Protein AF-A0A6A1W0K7-F1 (afdb_monomer_lite)

pLDDT: mean 72.07, std 17.68, range [32.41, 96.56]

Organism: NCBI:txid262757

Sequence (355 aa):
MSSICQKTERSRIVHNHVRWKCGRIKLHAITLLVPIRQIAVEGRRRSVLVGKQLKSQISKEDEEEDEDERVENLPKRRGSGTTMDAPTSWDALRKQARKLEAQLDEQMVSYRKVVSTKVSAKNDTSENDLESGIDRLLKQLQQVNLQMQNWVSSGGSEMVSHTLTRHQEILQDLTQEFYRLRSSLRAKQEHASLLEDFREFDRTRFLEEALLKEHASVSRSTGQEFYRLRSSLRAKQEHASLLEDFREFDRTRLDLEEGVGSAEQALLKEHASVSRSTGQVDNVISQAQATLGALVFQRSSFGGINSKLSNVSSRLPMVNNVLSAIKRKKFKDTIVLSLVASVCIFLIFIYWLTK

Secondary structure (DSSP, 8-state):
-HHHHHHHHHHHHHHHHHHHHHHHHHHHHHHHHHHHHHHHHHHHHHHHHHHHHHHHHHTTTSS--S-----------------------HHHHHHHHHHHHHHHHHHHHHHHHHHHH--SSS-HHHHHHHHHHHHHHHHHHHHHHHHHHHHHHTT--HHHHHHHHHHHHHHHHHHHHHHHHHHHHHHHHHHHHHHHHHHHHHHHHHHHHHHHHHHHHHHHHHHHHHHHHHHHHHHHHHHHHHHHHHHHHHHHHHTT---TTHHHHHHHHHHHHHHHHHHHHHHHHHHHHHHHHHHHHHHHHHHHHHHHHHHHHTTHHHHHHHHHHHHHHHHHHHHHHHHHHHHHHHHHHHHHHH-

Radius of gyration: 49.04 Å; chains: 1; bounding box: 89×106×140 Å

InterPro domains:
  IPR023601 Golgi SNAP receptor complex, subunit 1 [PTHR21094] (85-224)
  IPR060289 Golgi SNAP receptor complex member, N-terminal domain [PF27017] (89-198)

Structure (mmCIF, N/CA/C/O backbone):
data_AF-A0A6A1W0K7-F1
#
_entry.id   AF-A0A6A1W0K7-F1
#
loop_
_atom_site.group_PDB
_atom_site.id
_atom_site.type_symbol
_atom_site.label_atom_id
_atom_site.label_alt_id
_atom_site.label_comp_id
_atom_site.label_asym_id
_atom_site.label_entity_id
_atom_site.label_seq_id
_atom_site.pdbx_PDB_ins_code
_atom_site.Cartn_x
_atom_site.Cartn_y
_atom_site.Cartn_z
_atom_site.occupancy
_atom_site.B_iso_or_equiv
_atom_site.auth_seq_id
_atom_site.auth_comp_id
_atom_site.auth_asym_id
_atom_site.auth_atom_id
_atom_site.pdbx_PDB_model_num
ATOM 1 N N . MET A 1 1 ? 5.916 77.047 23.572 1.00 49.25 1 MET A N 1
ATOM 2 C CA . MET A 1 1 ? 6.985 76.567 22.659 1.00 49.25 1 MET A CA 1
ATOM 3 C C . MET A 1 1 ? 7.610 75.221 23.061 1.00 49.25 1 MET A C 1
ATOM 5 O O . MET A 1 1 ? 8.069 74.522 22.169 1.00 49.25 1 MET A O 1
ATOM 9 N N . SER A 1 2 ? 7.559 74.771 24.325 1.00 49.28 2 SER A N 1
ATOM 10 C CA . SER A 1 2 ? 8.191 73.490 24.725 1.00 49.28 2 SER A CA 1
ATOM 11 C C . SER A 1 2 ? 7.479 72.201 24.276 1.00 49.28 2 SER A C 1
ATOM 13 O O . SER A 1 2 ? 8.141 71.188 24.074 1.00 49.28 2 SER A O 1
ATOM 15 N N . SER A 1 3 ? 6.158 72.209 24.056 1.00 45.09 3 SER A N 1
ATOM 16 C CA . SER A 1 3 ? 5.414 70.974 23.718 1.00 45.09 3 SER A CA 1
ATOM 17 C C . SER A 1 3 ? 5.597 70.514 22.255 1.00 45.09 3 SER A C 1
ATOM 19 O O . SER A 1 3 ? 5.590 69.319 21.964 1.00 45.09 3 SER A O 1
ATOM 21 N N . ILE A 1 4 ? 5.859 71.445 21.328 1.00 45.12 4 ILE A N 1
ATOM 22 C CA . ILE A 1 4 ? 6.114 71.134 19.907 1.00 45.12 4 ILE A CA 1
ATOM 23 C C . ILE A 1 4 ? 7.541 70.585 19.713 1.00 45.12 4 ILE A C 1
ATOM 25 O O . ILE A 1 4 ? 7.764 69.697 18.888 1.00 45.12 4 ILE A O 1
ATOM 29 N N . CYS A 1 5 ? 8.499 71.019 20.540 1.00 44.97 5 CYS A N 1
ATOM 30 C CA . CYS A 1 5 ? 9.876 70.525 20.487 1.00 44.97 5 CYS A CA 1
ATOM 31 C C . CYS A 1 5 ? 9.969 69.044 20.917 1.00 44.97 5 CYS A C 1
ATOM 33 O O . CYS A 1 5 ? 10.563 68.222 20.222 1.00 44.97 5 CYS A O 1
ATOM 35 N N . GLN A 1 6 ? 9.255 68.649 21.979 1.00 45.69 6 GLN A N 1
ATOM 36 C CA . GLN A 1 6 ? 9.269 67.270 22.496 1.00 45.69 6 GLN A CA 1
ATOM 37 C C . GLN A 1 6 ? 8.636 66.235 21.546 1.00 45.69 6 GLN A C 1
ATOM 39 O O . GLN A 1 6 ? 9.072 65.082 21.487 1.00 45.69 6 GLN A O 1
ATOM 44 N N . LYS A 1 7 ? 7.620 66.635 20.767 1.00 46.72 7 LYS A N 1
ATOM 45 C CA . LYS A 1 7 ? 6.935 65.741 19.815 1.00 46.72 7 LYS A CA 1
ATOM 46 C C . LYS A 1 7 ? 7.794 65.442 18.576 1.00 46.72 7 LYS A C 1
ATOM 48 O O . LYS A 1 7 ? 7.692 64.361 17.998 1.00 46.72 7 LYS A O 1
ATOM 53 N N . THR A 1 8 ? 8.692 66.360 18.223 1.00 47.75 8 THR A N 1
ATOM 54 C CA . THR A 1 8 ? 9.591 66.242 17.063 1.00 47.75 8 THR A CA 1
ATOM 55 C C . THR A 1 8 ? 10.802 65.341 17.356 1.00 47.75 8 THR A C 1
ATOM 57 O O . THR A 1 8 ? 11.273 64.627 16.467 1.00 47.75 8 THR A O 1
ATOM 60 N N . GLU A 1 9 ? 11.265 65.301 18.610 1.00 48.69 9 GLU A N 1
ATOM 61 C CA . GLU A 1 9 ? 12.365 64.435 19.068 1.00 48.69 9 GLU A CA 1
ATOM 62 C C . GLU A 1 9 ? 11.952 62.948 19.090 1.00 48.69 9 GLU A C 1
ATOM 64 O O . GLU A 1 9 ? 12.655 62.079 18.570 1.00 48.69 9 GLU A O 1
ATOM 69 N N . ARG A 1 10 ? 10.750 62.645 19.608 1.00 49.03 10 ARG A N 1
ATOM 70 C CA . ARG A 1 10 ? 10.221 61.267 19.675 1.00 49.03 10 ARG A CA 1
ATOM 71 C C . ARG A 1 10 ? 9.995 60.648 18.294 1.00 49.03 10 ARG A C 1
ATOM 73 O O . ARG A 1 10 ? 10.251 59.459 18.117 1.00 49.03 10 ARG A O 1
ATOM 80 N N . SER A 1 11 ? 9.572 61.443 17.310 1.00 48.50 11 SER A N 1
ATOM 81 C CA . SER A 1 11 ? 9.362 60.966 15.936 1.00 48.50 11 SER A CA 1
ATOM 82 C C . SER A 1 11 ? 10.686 60.616 15.232 1.00 48.50 11 SER A C 1
ATOM 84 O O . SER A 1 11 ? 10.781 59.603 14.536 1.00 48.50 11 SER A O 1
ATOM 86 N N . ARG A 1 12 ? 11.762 61.376 15.497 1.00 50.78 12 ARG A N 1
ATOM 87 C CA . ARG A 1 12 ? 13.110 61.086 14.971 1.00 50.78 12 ARG A CA 1
ATOM 88 C C . ARG A 1 12 ? 13.708 59.787 15.526 1.00 50.78 12 ARG A C 1
ATOM 90 O O . ARG A 1 12 ? 14.341 59.045 14.776 1.00 50.78 12 ARG A O 1
ATOM 97 N N . ILE A 1 13 ? 13.471 59.465 16.799 1.00 55.19 13 ILE A N 1
ATOM 98 C CA . ILE A 1 13 ? 13.995 58.239 17.433 1.00 55.19 13 ILE A CA 1
ATOM 99 C C . ILE A 1 13 ? 13.318 56.979 16.869 1.00 55.19 13 ILE A C 1
ATOM 101 O O . ILE A 1 13 ? 13.996 55.995 16.564 1.00 55.19 13 ILE A O 1
ATOM 105 N N . VAL A 1 14 ? 11.999 57.014 16.649 1.00 54.75 14 VAL A N 1
ATOM 106 C CA . VAL A 1 14 ? 11.258 55.877 16.071 1.00 54.75 14 VAL A CA 1
ATOM 107 C C . VAL A 1 14 ? 11.668 55.637 14.615 1.00 54.75 14 VAL A C 1
ATOM 109 O O . VAL A 1 14 ? 11.912 54.494 14.223 1.00 54.75 14 VAL A O 1
ATOM 112 N N . HIS A 1 15 ? 11.850 56.701 13.829 1.00 53.19 15 HIS A N 1
ATOM 113 C CA . HIS A 1 15 ? 12.280 56.587 12.433 1.00 53.19 15 HIS A CA 1
ATOM 114 C C . HIS A 1 15 ? 13.706 56.018 12.304 1.00 53.19 15 HIS A C 1
ATOM 116 O O . HIS A 1 15 ? 13.972 55.164 11.453 1.00 53.19 15 HIS A O 1
ATOM 122 N N . ASN A 1 16 ? 14.618 56.406 13.202 1.00 47.62 16 ASN A N 1
ATOM 123 C CA . ASN A 1 16 ? 15.974 55.856 13.243 1.00 47.62 16 ASN A CA 1
ATOM 124 C C . ASN A 1 16 ? 15.999 54.383 13.685 1.00 47.62 16 ASN A C 1
ATOM 126 O O . ASN A 1 16 ? 16.751 53.596 13.111 1.00 47.62 16 ASN A O 1
ATOM 130 N N . HIS A 1 17 ? 15.137 53.964 14.616 1.00 52.66 17 HIS A N 1
ATOM 131 C CA . HIS A 1 17 ? 15.062 52.561 15.038 1.00 52.66 17 HIS A CA 1
ATOM 132 C C . HIS A 1 17 ? 14.512 51.638 13.932 1.00 52.66 17 HIS A C 1
ATOM 134 O O . HIS A 1 17 ? 14.994 50.510 13.763 1.00 52.66 17 HIS A O 1
ATOM 140 N N . VAL A 1 18 ? 13.541 52.110 13.142 1.00 49.72 18 VAL A N 1
ATOM 141 C CA . VAL A 1 18 ? 13.018 51.377 11.974 1.00 49.72 18 VAL A CA 1
ATOM 142 C C . VAL A 1 18 ? 14.073 51.301 10.866 1.00 49.72 18 VAL A C 1
ATOM 144 O O . VAL A 1 18 ? 14.280 50.232 10.289 1.00 49.72 18 VAL A O 1
ATOM 147 N N . ARG A 1 19 ? 14.824 52.385 10.630 1.00 49.50 19 ARG A N 1
ATOM 148 C CA . ARG A 1 19 ? 15.935 52.412 9.663 1.00 49.50 19 ARG A CA 1
ATOM 149 C C . ARG A 1 19 ? 17.066 51.449 10.050 1.00 49.50 19 ARG A C 1
ATOM 151 O O . ARG A 1 19 ? 17.583 50.747 9.183 1.00 49.50 19 ARG A O 1
ATOM 158 N N . TRP A 1 20 ? 17.379 51.333 11.343 1.00 47.44 20 TRP A N 1
ATOM 159 C CA . TRP A 1 20 ? 18.354 50.366 11.869 1.00 47.44 20 TRP A CA 1
ATOM 160 C C . TRP A 1 20 ? 17.886 48.907 11.753 1.00 47.44 20 TRP A C 1
ATOM 162 O O . TRP A 1 20 ? 18.665 48.043 11.346 1.00 47.44 20 TRP A O 1
ATOM 172 N N . LYS A 1 21 ? 16.607 48.612 12.033 1.00 46.62 21 LYS A N 1
ATOM 173 C CA . LYS A 1 21 ? 16.044 47.261 11.836 1.00 46.62 21 LYS A CA 1
ATOM 174 C C . LYS A 1 21 ? 15.994 46.870 10.353 1.00 46.62 21 LYS A C 1
ATOM 176 O O . LYS A 1 21 ? 16.349 45.745 10.013 1.00 46.62 21 LYS A O 1
ATOM 181 N N . CYS A 1 22 ? 15.647 47.804 9.468 1.00 45.44 22 CYS A N 1
ATOM 182 C CA . CYS A 1 22 ? 15.603 47.575 8.022 1.00 45.44 22 CYS A CA 1
ATOM 183 C C . CYS A 1 22 ? 17.008 47.355 7.419 1.00 45.44 22 CYS A C 1
ATOM 185 O O . CYS A 1 22 ? 17.189 46.494 6.558 1.00 45.44 22 CYS A O 1
ATOM 187 N N . GLY A 1 23 ? 18.031 48.054 7.928 1.00 51.12 23 GLY A N 1
ATOM 188 C CA . GLY A 1 23 ? 19.431 47.828 7.546 1.00 51.12 23 GLY A CA 1
ATOM 189 C C . GLY A 1 23 ? 19.966 46.453 7.964 1.00 51.12 23 GLY A C 1
ATOM 190 O O . GLY A 1 23 ? 20.623 45.782 7.171 1.00 51.12 23 GLY A O 1
ATOM 191 N N . ARG A 1 24 ? 19.630 45.984 9.174 1.00 48.00 24 ARG A N 1
ATOM 192 C CA . ARG A 1 24 ? 20.083 44.677 9.691 1.00 48.00 24 ARG A CA 1
ATOM 193 C C . ARG A 1 24 ? 19.446 43.490 8.957 1.00 48.00 24 ARG A C 1
ATOM 195 O O . ARG A 1 24 ? 20.116 42.487 8.729 1.00 48.00 24 ARG A O 1
ATOM 202 N N . ILE A 1 25 ? 18.186 43.630 8.537 1.00 52.19 25 ILE A N 1
ATOM 203 C CA . ILE A 1 25 ? 17.475 42.629 7.721 1.00 52.19 25 ILE A CA 1
ATOM 204 C C . ILE A 1 25 ? 18.057 42.573 6.300 1.00 52.19 25 ILE A C 1
ATOM 206 O O . ILE A 1 25 ? 18.274 41.482 5.776 1.00 52.19 25 ILE A O 1
ATOM 210 N N . LYS A 1 26 ? 18.400 43.725 5.701 1.00 55.31 26 LYS A N 1
ATOM 211 C CA . LYS A 1 26 ? 19.098 43.765 4.404 1.00 55.31 26 LYS A CA 1
ATOM 212 C C . LYS A 1 26 ? 20.480 43.108 4.468 1.00 55.31 26 LYS A C 1
ATOM 214 O O . LYS A 1 26 ? 20.836 42.384 3.545 1.00 55.31 26 LYS A O 1
ATOM 219 N N . LEU A 1 27 ? 21.228 43.296 5.558 1.00 56.53 27 LEU A N 1
ATOM 220 C CA . LEU A 1 27 ? 22.558 42.698 5.710 1.00 56.53 27 LEU A CA 1
ATOM 221 C C . LEU A 1 27 ? 22.495 41.169 5.882 1.00 56.53 27 LEU A C 1
ATOM 223 O O . LEU A 1 27 ? 23.251 40.455 5.234 1.00 56.53 27 LEU A O 1
ATOM 227 N N . HIS A 1 28 ? 21.539 40.652 6.665 1.00 54.28 28 HIS A N 1
ATOM 228 C CA . HIS A 1 28 ? 21.319 39.202 6.789 1.00 54.28 28 HIS A CA 1
ATOM 229 C C . HIS A 1 28 ? 20.820 38.554 5.489 1.00 54.28 28 HIS A C 1
ATOM 231 O O . HIS A 1 28 ? 21.225 37.436 5.173 1.00 54.28 28 HIS A O 1
ATOM 237 N N . ALA A 1 29 ? 19.985 39.253 4.712 1.00 55.69 29 ALA A N 1
ATOM 238 C CA . ALA A 1 29 ? 19.549 38.775 3.402 1.00 55.69 29 ALA A CA 1
ATOM 239 C C . ALA A 1 29 ? 20.723 38.678 2.413 1.00 55.69 29 ALA A C 1
ATOM 241 O O . ALA A 1 29 ? 20.823 37.700 1.678 1.00 55.69 29 ALA A O 1
ATOM 242 N N . ILE A 1 30 ? 21.654 39.639 2.435 1.00 60.66 30 ILE A N 1
ATOM 243 C CA . ILE A 1 30 ? 22.853 39.611 1.586 1.00 60.66 30 ILE A CA 1
ATOM 244 C C . ILE A 1 30 ? 23.783 38.455 1.994 1.00 60.66 30 ILE A C 1
ATOM 246 O O . ILE A 1 30 ? 24.224 37.713 1.120 1.00 60.66 30 ILE A O 1
ATOM 250 N N . THR A 1 31 ? 24.007 38.217 3.292 1.00 59.12 31 THR A N 1
ATOM 251 C CA . THR A 1 31 ? 24.858 37.108 3.769 1.00 59.12 31 THR A CA 1
ATOM 252 C C . THR A 1 31 ? 24.280 35.721 3.447 1.00 59.12 31 THR A C 1
ATOM 254 O O . THR A 1 31 ? 25.040 34.795 3.176 1.00 59.12 31 THR A O 1
ATOM 257 N N . LEU A 1 32 ? 22.949 35.567 3.404 1.00 57.00 32 LEU A N 1
ATOM 258 C CA . LEU A 1 32 ? 22.286 34.306 3.026 1.00 57.00 32 LEU A CA 1
ATOM 259 C C . LEU A 1 32 ? 22.136 34.114 1.504 1.00 57.00 32 LEU A C 1
ATOM 261 O O . LEU A 1 32 ? 22.025 32.981 1.039 1.00 57.00 32 LEU A O 1
ATOM 265 N N . LEU A 1 33 ? 22.182 35.189 0.709 1.00 57.00 33 LEU A N 1
ATOM 266 C CA . LEU A 1 33 ? 22.101 35.122 -0.758 1.00 57.00 33 LEU A CA 1
ATOM 267 C C . LEU A 1 33 ? 23.438 34.780 -1.434 1.00 57.00 33 LEU A C 1
ATOM 269 O O . LEU A 1 33 ? 23.436 34.253 -2.548 1.00 57.00 33 LEU A O 1
ATOM 273 N N . VAL A 1 34 ? 24.574 35.038 -0.781 1.00 56.94 34 VAL A N 1
ATOM 274 C CA . VAL A 1 34 ? 25.912 34.684 -1.293 1.00 56.94 34 VAL A CA 1
ATOM 275 C C . VAL A 1 34 ? 26.086 33.169 -1.527 1.00 56.94 34 VAL A C 1
ATOM 277 O O . VAL A 1 34 ? 26.480 32.805 -2.639 1.00 56.94 34 VAL A O 1
ATOM 280 N N . PRO A 1 35 ? 25.753 32.263 -0.582 1.00 53.66 35 PRO A N 1
ATOM 281 C CA . PRO A 1 35 ? 25.881 30.820 -0.815 1.00 53.66 35 PRO A CA 1
ATOM 282 C C . PRO A 1 35 ? 24.896 30.292 -1.872 1.00 53.66 35 PRO A C 1
ATOM 284 O O . PRO A 1 35 ? 25.257 29.426 -2.666 1.00 53.66 35 PRO A O 1
ATOM 287 N N . ILE A 1 36 ? 23.688 30.861 -1.968 1.00 53.72 36 ILE A N 1
ATOM 288 C CA . ILE A 1 36 ? 22.689 30.469 -2.980 1.00 53.72 36 ILE A CA 1
ATOM 289 C C . ILE A 1 36 ? 23.136 30.903 -4.386 1.00 53.72 36 ILE A C 1
ATOM 291 O O . ILE A 1 36 ? 22.983 30.150 -5.349 1.00 53.72 36 ILE A O 1
ATOM 295 N N . ARG A 1 37 ? 23.760 32.083 -4.519 1.00 53.56 37 ARG A N 1
ATOM 296 C CA . ARG A 1 37 ? 24.373 32.521 -5.783 1.00 53.56 37 ARG A CA 1
ATOM 297 C C . ARG A 1 37 ? 25.574 31.663 -6.184 1.00 53.56 37 ARG A C 1
ATOM 299 O O . ARG A 1 37 ? 25.705 31.379 -7.369 1.00 53.56 37 ARG A O 1
ATOM 306 N N . GLN A 1 38 ? 26.409 31.223 -5.241 1.00 52.47 38 GLN A N 1
ATOM 307 C CA . GLN A 1 38 ? 27.539 30.328 -5.534 1.00 52.47 38 GLN A CA 1
ATOM 308 C C . GLN A 1 38 ? 27.069 28.951 -6.035 1.00 52.47 38 GLN A C 1
ATOM 310 O O . GLN A 1 38 ? 27.559 28.473 -7.055 1.00 52.47 38 GLN A O 1
ATOM 315 N N . ILE A 1 39 ? 26.034 28.369 -5.418 1.00 56.34 39 ILE A N 1
ATOM 316 C CA . ILE A 1 39 ? 25.452 27.087 -5.860 1.00 56.34 39 ILE A CA 1
ATOM 317 C C . ILE A 1 39 ? 24.773 27.220 -7.237 1.00 56.34 39 ILE A C 1
ATOM 319 O O . ILE A 1 39 ? 24.921 26.348 -8.094 1.00 56.34 39 ILE A O 1
ATOM 323 N N . ALA A 1 40 ? 24.081 28.334 -7.501 1.00 54.16 40 ALA A N 1
ATOM 324 C CA . ALA A 1 40 ? 23.428 28.575 -8.790 1.00 54.16 40 ALA A CA 1
ATOM 325 C C . ALA A 1 40 ? 24.415 28.866 -9.938 1.00 54.16 40 ALA A C 1
ATOM 327 O O . ALA A 1 40 ? 24.144 28.509 -11.087 1.00 54.16 40 ALA A O 1
ATOM 328 N N . VAL A 1 41 ? 25.553 29.510 -9.658 1.00 58.56 41 VAL A N 1
ATOM 329 C CA . VAL A 1 41 ? 26.608 29.761 -10.657 1.00 58.56 41 VAL A CA 1
ATOM 330 C C . VAL A 1 41 ? 27.358 28.472 -10.991 1.00 58.56 41 VAL A C 1
ATOM 332 O O . VAL A 1 41 ? 27.614 28.217 -12.168 1.00 58.56 41 VAL A O 1
ATOM 335 N N . GLU A 1 42 ? 27.622 27.620 -9.999 1.00 53.19 42 GLU A N 1
ATOM 336 C CA . GLU A 1 42 ? 28.280 26.327 -10.209 1.00 53.19 42 GLU A CA 1
ATOM 337 C C . GLU A 1 42 ? 27.372 25.332 -10.956 1.00 53.19 42 GLU A C 1
ATOM 339 O O . GLU A 1 42 ? 27.813 24.654 -11.887 1.00 53.19 42 GLU A O 1
ATOM 344 N N . GLY A 1 43 ? 26.067 25.328 -10.653 1.00 54.78 43 GLY A N 1
ATOM 345 C CA . GLY A 1 43 ? 25.067 24.569 -11.413 1.00 54.78 43 GLY A CA 1
ATOM 346 C C . GLY A 1 43 ? 24.943 25.035 -12.868 1.00 54.78 43 GLY A C 1
ATOM 347 O O . GLY A 1 43 ? 24.860 24.216 -13.783 1.00 54.78 43 GLY A O 1
ATOM 348 N N . ARG A 1 44 ? 25.022 26.351 -13.115 1.00 50.84 44 ARG A N 1
ATOM 349 C CA . ARG A 1 44 ? 24.984 26.912 -14.475 1.00 50.84 44 ARG A CA 1
ATOM 350 C C . ARG A 1 44 ? 26.274 26.629 -15.251 1.00 50.84 44 ARG A C 1
ATOM 352 O O . ARG A 1 44 ? 26.195 26.347 -16.442 1.00 50.84 44 ARG A O 1
ATOM 359 N N . ARG A 1 45 ? 27.445 26.628 -14.598 1.00 53.97 45 ARG A N 1
ATOM 360 C CA . ARG A 1 45 ? 28.714 26.209 -15.222 1.00 53.97 45 ARG A CA 1
ATOM 361 C C . ARG A 1 45 ? 28.684 24.739 -15.627 1.00 53.97 45 ARG A C 1
ATOM 363 O O . ARG A 1 45 ? 29.023 24.449 -16.769 1.00 53.97 45 ARG A O 1
ATOM 370 N N . ARG A 1 46 ? 28.208 23.840 -14.757 1.00 56.47 46 ARG A N 1
ATOM 371 C CA . ARG A 1 46 ? 28.057 22.410 -15.086 1.00 56.47 46 ARG A CA 1
ATOM 372 C C . ARG A 1 46 ? 27.044 22.177 -16.204 1.00 56.47 46 ARG A C 1
ATOM 374 O O . ARG A 1 46 ? 27.345 21.438 -17.130 1.00 56.47 46 ARG A O 1
ATOM 381 N N . SER A 1 47 ? 25.904 22.869 -16.190 1.00 56.00 47 SER A N 1
ATOM 382 C CA . SER A 1 47 ? 24.892 22.736 -17.247 1.00 56.00 47 SER A CA 1
ATOM 383 C C . SER A 1 47 ? 25.364 23.275 -18.604 1.00 56.00 47 SER A C 1
ATOM 385 O O . SER A 1 47 ? 25.024 22.700 -19.633 1.00 56.00 47 SER A O 1
ATOM 387 N N . VAL A 1 48 ? 26.174 24.341 -18.631 1.00 63.44 48 VAL A N 1
ATOM 388 C CA . VAL A 1 48 ? 26.772 24.865 -19.873 1.00 63.44 48 VAL A CA 1
ATOM 389 C C . VAL A 1 48 ? 27.904 23.963 -20.373 1.00 63.44 48 VAL A C 1
ATOM 391 O O . VAL A 1 48 ? 28.061 23.821 -21.580 1.00 63.44 48 VAL A O 1
ATOM 394 N N . LEU A 1 49 ? 28.671 23.324 -19.483 1.00 60.38 49 LEU A N 1
ATOM 395 C CA . LEU A 1 49 ? 29.700 22.347 -19.863 1.00 60.38 49 LEU A CA 1
ATOM 396 C C . LEU A 1 49 ? 29.081 21.064 -20.433 1.00 60.38 49 LEU A C 1
ATOM 398 O O . LEU A 1 49 ? 29.526 20.601 -21.477 1.00 60.38 49 LEU A O 1
ATOM 402 N N . VAL A 1 50 ? 28.013 20.555 -19.809 1.00 62.72 50 VAL A N 1
ATOM 403 C CA . VAL A 1 50 ? 27.239 19.408 -20.315 1.00 62.72 50 VAL A CA 1
ATOM 404 C C . VAL A 1 50 ? 26.546 19.762 -21.631 1.00 62.72 50 VAL A C 1
ATOM 406 O O . VAL A 1 50 ? 26.614 18.987 -22.574 1.00 62.72 50 VAL A O 1
ATOM 409 N N . GLY A 1 51 ? 25.973 20.965 -21.754 1.00 63.25 51 GLY A N 1
ATOM 410 C CA . GLY A 1 51 ? 25.377 21.435 -23.008 1.00 63.25 51 GLY A CA 1
ATOM 411 C C . GLY A 1 51 ? 26.394 21.641 -24.137 1.00 63.25 51 GLY A C 1
ATOM 412 O O . GLY A 1 51 ? 26.087 21.366 -25.292 1.00 63.25 51 GLY A O 1
ATOM 413 N N . LYS A 1 52 ? 27.623 22.081 -23.828 1.00 63.72 52 LYS A N 1
ATOM 414 C CA . LYS A 1 52 ? 28.716 22.181 -24.811 1.00 63.72 52 LYS A CA 1
ATOM 415 C C . LYS A 1 52 ? 29.275 20.811 -25.205 1.00 63.72 52 LYS A C 1
ATOM 417 O O . LYS A 1 52 ? 29.646 20.652 -26.360 1.00 63.72 52 LYS A O 1
ATOM 422 N N . GLN A 1 53 ? 29.304 19.840 -24.289 1.00 56.94 53 GLN A N 1
ATOM 423 C CA . GLN A 1 53 ? 29.633 18.446 -24.609 1.00 56.94 53 GLN A CA 1
ATOM 424 C C . GLN A 1 53 ? 28.559 17.805 -25.494 1.00 56.94 53 GLN A C 1
ATOM 426 O O . GLN A 1 53 ? 28.906 17.293 -26.550 1.00 56.94 53 GLN A O 1
ATOM 431 N N . LEU A 1 54 ? 27.271 17.955 -25.156 1.00 57.06 54 LEU A N 1
ATOM 432 C CA . LEU A 1 54 ? 26.170 17.458 -25.991 1.00 57.06 54 LEU A CA 1
ATOM 433 C C . LEU A 1 54 ? 26.166 18.108 -27.378 1.00 57.06 54 LEU A C 1
ATOM 435 O O . LEU A 1 54 ? 26.028 17.418 -28.376 1.00 57.06 54 LEU A O 1
ATOM 439 N N . LYS A 1 55 ? 26.367 19.430 -27.471 1.00 57.81 55 LYS A N 1
ATOM 440 C CA . LYS A 1 55 ? 26.363 20.119 -28.770 1.00 57.81 55 LYS A CA 1
ATOM 441 C C . LYS A 1 55 ? 27.626 19.856 -29.600 1.00 57.81 55 LYS A C 1
ATOM 443 O O . LYS A 1 55 ? 27.575 19.951 -30.817 1.00 57.81 55 LYS A O 1
ATOM 448 N N . SER A 1 56 ? 28.739 19.498 -28.954 1.00 54.66 56 SER A N 1
ATOM 449 C CA . SER A 1 56 ? 29.947 18.993 -29.622 1.00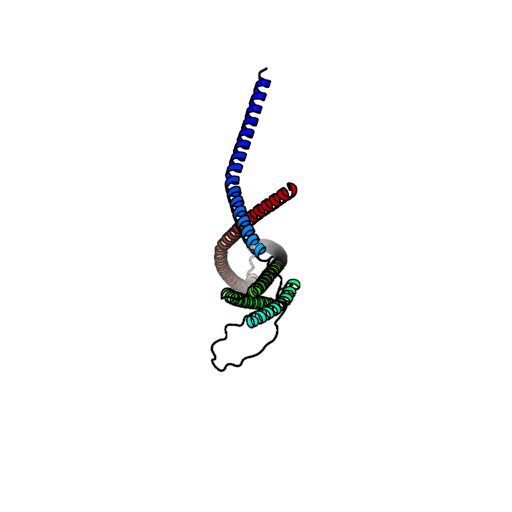 54.66 56 SER A CA 1
ATOM 450 C C . SER A 1 56 ? 29.805 17.544 -30.100 1.00 54.66 56 SER A C 1
ATOM 452 O O . SER A 1 56 ? 30.579 17.157 -30.973 1.00 54.66 56 SER A O 1
ATOM 454 N N . GLN A 1 57 ? 28.905 16.747 -29.514 1.00 48.59 57 GLN A N 1
ATOM 455 C CA . GLN A 1 57 ? 28.601 15.394 -29.991 1.00 48.59 57 GLN A CA 1
ATOM 456 C C . GLN A 1 57 ? 27.569 15.442 -31.122 1.00 48.59 57 GLN A C 1
ATOM 458 O O . GLN A 1 57 ? 27.847 14.925 -32.191 1.00 48.59 57 GLN A O 1
ATOM 463 N N . ILE A 1 58 ? 26.499 16.224 -30.958 1.00 49.03 58 ILE A N 1
ATOM 464 C CA . ILE A 1 58 ? 25.454 16.419 -31.978 1.00 49.03 58 ILE A CA 1
ATOM 465 C C . ILE A 1 58 ? 26.009 17.068 -33.254 1.00 49.03 58 ILE A C 1
ATOM 467 O O . ILE A 1 58 ? 25.706 16.637 -34.352 1.00 49.03 58 ILE A O 1
ATOM 471 N N . SER A 1 59 ? 26.909 18.054 -33.146 1.00 43.72 59 SER A N 1
ATOM 472 C CA . SER A 1 59 ? 27.498 18.682 -34.343 1.00 43.72 59 SER A CA 1
ATOM 473 C C . SER A 1 59 ? 28.526 17.798 -35.070 1.00 43.72 59 SER A C 1
ATOM 475 O O . SER A 1 59 ? 29.067 18.242 -36.078 1.00 43.72 59 SER A O 1
ATOM 477 N N . LYS A 1 60 ? 28.838 16.600 -34.553 1.00 45.66 60 LYS A N 1
ATOM 478 C CA . LYS A 1 60 ? 29.606 15.565 -35.265 1.00 45.66 60 LYS A CA 1
ATOM 479 C C . LYS A 1 60 ? 28.710 14.497 -35.902 1.00 45.66 60 LYS A C 1
ATOM 481 O O . LYS A 1 60 ? 29.230 13.684 -36.650 1.00 45.66 60 LYS A O 1
ATOM 486 N N . GLU A 1 61 ? 27.411 14.511 -35.611 1.00 47.97 61 GLU A N 1
ATOM 487 C CA . GLU A 1 61 ? 26.419 13.563 -36.134 1.00 47.97 61 GLU A CA 1
ATOM 488 C C . GLU A 1 61 ? 25.707 14.093 -37.396 1.00 47.97 61 GLU A C 1
ATOM 490 O O . GLU A 1 61 ? 25.045 13.324 -38.076 1.00 47.97 61 GLU A O 1
ATOM 495 N N . ASP A 1 62 ? 25.893 15.369 -37.763 1.00 36.22 62 ASP A N 1
ATOM 496 C CA . ASP A 1 62 ? 25.210 16.000 -38.910 1.00 36.22 62 ASP A CA 1
ATOM 497 C C . ASP A 1 62 ? 26.012 15.966 -40.243 1.00 36.22 62 ASP A C 1
ATOM 499 O O . ASP A 1 62 ? 25.602 16.604 -41.210 1.00 36.22 62 ASP A O 1
ATOM 503 N N . GLU A 1 63 ? 27.158 15.267 -40.328 1.00 45.88 63 GLU A N 1
ATOM 504 C CA . GLU A 1 63 ? 27.996 15.211 -41.556 1.00 45.88 63 GLU A CA 1
ATOM 505 C C . GLU A 1 63 ? 28.165 13.812 -42.190 1.00 45.88 63 GLU A C 1
ATOM 507 O O . GLU A 1 63 ? 28.895 13.685 -43.169 1.00 45.88 63 GLU A O 1
ATOM 512 N N . GLU A 1 64 ? 27.476 12.772 -41.713 1.00 45.09 64 GLU A N 1
ATOM 513 C CA . GLU A 1 64 ? 27.603 11.409 -42.272 1.00 45.09 64 GLU A CA 1
ATOM 514 C C . GLU A 1 64 ? 26.234 10.708 -42.415 1.00 45.09 64 GLU A C 1
ATOM 516 O O . GLU A 1 64 ? 26.029 9.576 -41.990 1.00 45.09 64 GLU A O 1
ATOM 521 N N . GLU A 1 65 ? 25.267 11.399 -43.024 1.00 39.91 65 GLU A N 1
ATOM 522 C CA . GLU A 1 65 ? 24.081 10.778 -43.630 1.00 39.91 65 GLU A CA 1
ATOM 523 C C . GLU A 1 65 ? 24.190 10.896 -45.154 1.00 39.91 65 GLU A C 1
ATOM 525 O O . GLU A 1 65 ? 23.699 11.850 -45.742 1.00 39.91 65 GLU A O 1
ATOM 530 N N . ASP A 1 66 ? 24.881 9.944 -45.778 1.00 37.28 66 ASP A N 1
ATOM 531 C CA . ASP A 1 66 ? 24.614 9.452 -47.135 1.00 37.28 66 ASP A CA 1
ATOM 532 C C . ASP A 1 66 ? 25.452 8.169 -47.331 1.00 37.28 66 ASP A C 1
ATOM 534 O O . ASP A 1 66 ? 26.666 8.191 -47.151 1.00 37.28 66 ASP A O 1
ATOM 538 N N . GLU A 1 67 ? 24.789 7.067 -47.707 1.00 46.22 67 GLU A N 1
ATOM 539 C CA . GLU A 1 67 ? 25.276 5.666 -47.799 1.00 46.22 67 GLU A CA 1
ATOM 540 C C . GLU A 1 67 ? 25.251 4.912 -46.447 1.00 46.22 67 GLU A C 1
ATOM 542 O O . GLU A 1 67 ? 26.017 5.177 -45.537 1.00 46.22 67 GLU A O 1
ATOM 547 N N . ASP A 1 68 ? 24.326 3.993 -46.163 1.00 33.25 68 ASP A N 1
ATOM 548 C CA . ASP A 1 68 ? 24.133 2.730 -46.874 1.00 33.25 68 ASP A CA 1
ATOM 549 C C . ASP A 1 68 ? 22.731 2.141 -46.596 1.00 33.25 68 ASP A C 1
ATOM 551 O O . ASP A 1 68 ? 22.481 1.482 -45.583 1.00 33.25 68 ASP A O 1
ATOM 555 N N . GLU A 1 69 ? 21.811 2.289 -47.552 1.00 43.38 69 GLU A N 1
ATOM 556 C CA . GLU A 1 69 ? 20.652 1.403 -47.699 1.00 43.38 69 GLU A CA 1
ATOM 557 C C . GLU A 1 69 ? 21.019 0.272 -48.672 1.00 43.38 69 GLU A C 1
ATOM 559 O O . GLU A 1 69 ? 20.542 0.200 -49.806 1.00 43.38 69 GLU A O 1
ATOM 564 N N . ARG A 1 70 ? 21.917 -0.629 -48.261 1.00 42.66 70 ARG A N 1
ATOM 565 C CA . ARG A 1 70 ? 22.058 -1.940 -48.908 1.00 42.66 70 ARG A CA 1
ATOM 566 C C . ARG A 1 70 ? 22.892 -2.896 -48.073 1.00 42.66 70 ARG A C 1
ATOM 568 O O . ARG A 1 70 ? 24.055 -2.646 -47.812 1.00 42.66 70 ARG A O 1
ATOM 575 N N . VAL A 1 71 ? 22.285 -4.044 -47.779 1.00 42.91 71 VAL A N 1
ATOM 576 C CA . VAL A 1 71 ? 22.848 -5.407 -47.657 1.00 42.91 71 VAL A CA 1
ATOM 577 C C . VAL A 1 71 ? 22.136 -6.113 -46.499 1.00 42.91 71 VAL A C 1
ATOM 579 O O . VAL A 1 71 ? 22.672 -6.358 -45.424 1.00 42.91 71 VAL A O 1
ATOM 582 N N . GLU A 1 72 ? 20.886 -6.491 -46.757 1.00 48.09 72 GLU A N 1
ATOM 583 C CA . GLU A 1 72 ? 20.324 -7.701 -46.167 1.00 48.09 72 GLU A CA 1
ATOM 584 C C . GLU A 1 72 ? 20.498 -8.825 -47.199 1.00 48.09 72 GLU A C 1
ATOM 586 O O . GLU A 1 72 ? 20.205 -8.633 -48.382 1.00 48.09 72 GLU A O 1
ATOM 591 N N . ASN A 1 73 ? 20.948 -9.989 -46.713 1.00 40.50 73 ASN A N 1
ATOM 592 C CA . ASN A 1 73 ? 21.135 -11.293 -47.375 1.00 40.50 73 ASN A CA 1
ATOM 593 C C . ASN A 1 73 ? 22.569 -11.660 -47.810 1.00 40.50 73 ASN A C 1
ATOM 595 O O . ASN A 1 73 ? 22.990 -11.290 -48.900 1.00 40.50 73 ASN A O 1
ATOM 599 N N . LEU A 1 74 ? 23.250 -12.514 -47.016 1.00 37.22 74 LEU A N 1
ATOM 600 C CA . LEU A 1 74 ? 23.824 -13.822 -47.431 1.00 37.22 74 LEU A CA 1
ATOM 601 C C . LEU A 1 74 ? 24.381 -14.635 -46.210 1.00 37.22 74 LEU A C 1
ATOM 603 O O . LEU A 1 74 ? 24.316 -14.135 -45.091 1.00 37.22 74 LEU A O 1
ATOM 607 N N . PRO A 1 75 ? 24.799 -15.925 -46.319 1.00 45.59 75 PRO A N 1
ATOM 608 C CA . PRO A 1 75 ? 24.130 -17.037 -45.650 1.00 45.59 75 PRO A CA 1
ATOM 609 C C . PRO A 1 75 ? 24.948 -17.780 -44.568 1.00 45.59 75 PRO A C 1
ATOM 611 O O . PRO A 1 75 ? 26.167 -17.691 -44.440 1.00 45.59 75 PRO A O 1
ATOM 614 N N . LYS A 1 76 ? 24.207 -18.619 -43.838 1.00 46.91 76 LYS A N 1
ATOM 615 C CA . LYS A 1 76 ? 24.599 -19.617 -42.828 1.00 46.91 76 LYS A CA 1
ATOM 616 C C . LYS A 1 76 ? 25.865 -20.418 -43.189 1.00 46.91 76 LYS A C 1
ATOM 618 O O . LYS A 1 76 ? 25.838 -21.233 -44.110 1.00 46.91 76 LYS A O 1
ATOM 623 N N . ARG A 1 77 ? 26.929 -20.307 -42.377 1.00 37.88 77 ARG A N 1
ATOM 624 C CA . ARG A 1 77 ? 28.013 -21.308 -42.308 1.00 37.88 77 ARG A CA 1
ATOM 625 C C . ARG A 1 77 ? 27.905 -22.163 -41.048 1.00 37.88 77 ARG A C 1
ATOM 627 O O . ARG A 1 77 ? 27.678 -21.683 -39.945 1.00 37.88 77 ARG A O 1
ATOM 634 N N . ARG A 1 78 ? 28.041 -23.466 -41.279 1.00 42.41 78 ARG A N 1
ATOM 635 C CA . ARG A 1 78 ? 28.011 -24.579 -40.330 1.00 42.41 78 ARG A CA 1
ATOM 636 C C . ARG A 1 78 ? 29.402 -24.727 -39.698 1.00 42.41 78 ARG A C 1
ATOM 638 O O . ARG A 1 78 ? 30.381 -24.790 -40.435 1.00 42.41 78 ARG A O 1
ATOM 645 N N . GLY A 1 79 ? 29.468 -24.828 -38.372 1.00 32.94 79 GLY A N 1
ATOM 646 C CA . GLY A 1 79 ? 30.659 -25.194 -37.603 1.00 32.94 79 GLY A CA 1
ATOM 647 C C . GLY A 1 79 ? 30.253 -26.095 -36.436 1.00 32.94 79 GLY A C 1
ATOM 648 O O . GLY A 1 79 ? 29.293 -25.802 -35.729 1.00 32.94 79 GLY A O 1
ATOM 649 N N . SER A 1 80 ? 30.923 -27.236 -36.317 1.00 33.44 80 SER A N 1
ATOM 650 C CA . SER A 1 80 ? 30.680 -28.321 -35.368 1.00 33.44 80 SER A CA 1
ATOM 651 C C . SER A 1 80 ? 31.244 -28.038 -33.973 1.00 33.44 80 SER A C 1
ATOM 653 O O . SER A 1 80 ? 32.396 -27.636 -33.865 1.00 33.44 80 SER A O 1
ATOM 655 N N . GLY A 1 81 ? 30.466 -28.381 -32.940 1.00 33.81 81 GLY A N 1
ATOM 656 C CA . GLY A 1 81 ? 30.932 -28.906 -31.650 1.00 33.81 81 GLY A CA 1
ATOM 657 C C . GLY A 1 81 ? 31.807 -28.012 -30.771 1.00 33.81 81 GLY A C 1
ATOM 658 O O . GLY A 1 81 ? 33.021 -28.062 -30.883 1.00 33.81 81 GLY A O 1
ATOM 659 N N . THR A 1 82 ? 31.194 -27.314 -29.809 1.00 32.41 82 THR A N 1
ATOM 660 C CA . THR A 1 82 ? 31.549 -27.317 -28.372 1.00 32.41 82 THR A CA 1
ATOM 661 C C . THR A 1 82 ? 30.374 -26.675 -27.626 1.00 32.41 82 THR A C 1
ATOM 663 O O . THR A 1 82 ? 30.002 -25.541 -27.913 1.00 32.41 82 THR A O 1
ATOM 666 N N . THR A 1 83 ? 29.743 -27.398 -26.703 1.00 40.34 83 THR A N 1
ATOM 667 C CA . THR A 1 83 ? 28.808 -26.824 -25.728 1.00 40.34 83 THR A CA 1
ATOM 668 C C . THR A 1 83 ? 29.618 -26.010 -24.722 1.00 40.34 83 THR A C 1
ATOM 670 O O . THR A 1 83 ? 30.100 -26.545 -23.728 1.00 40.34 83 THR A O 1
ATOM 673 N N . MET A 1 84 ? 29.819 -24.733 -25.017 1.00 38.22 84 MET A N 1
ATOM 674 C CA . MET A 1 84 ? 30.203 -23.715 -24.047 1.00 38.22 84 MET A CA 1
ATOM 675 C C . MET A 1 84 ? 29.259 -22.538 -24.249 1.00 38.22 84 MET A C 1
ATOM 677 O O . MET A 1 84 ? 28.959 -22.170 -25.384 1.00 38.22 84 MET A O 1
ATOM 681 N N . ASP A 1 85 ? 28.726 -22.052 -23.136 1.00 38.16 85 ASP A N 1
ATOM 682 C CA . ASP A 1 85 ? 27.601 -21.133 -23.031 1.00 38.16 85 ASP A CA 1
ATOM 683 C C . ASP A 1 85 ? 27.682 -19.997 -24.054 1.00 38.16 85 ASP A C 1
ATOM 685 O O . ASP A 1 85 ? 28.586 -19.160 -24.020 1.00 38.16 85 ASP A O 1
ATOM 689 N N . ALA A 1 86 ? 26.729 -19.980 -24.990 1.00 39.00 86 ALA A N 1
ATOM 690 C CA . ALA A 1 86 ? 26.585 -18.866 -25.909 1.00 39.00 86 ALA A CA 1
ATOM 691 C C . ALA A 1 86 ? 26.387 -17.593 -25.068 1.00 39.00 86 ALA A C 1
ATOM 693 O O . ALA A 1 86 ? 25.469 -17.575 -24.239 1.00 39.00 86 ALA A O 1
ATOM 694 N N . PRO A 1 87 ? 27.205 -16.539 -25.249 1.00 52.97 87 PRO A N 1
ATOM 695 C CA . PRO A 1 87 ? 26.972 -15.272 -24.573 1.00 52.97 87 PRO A CA 1
ATOM 696 C C . PRO A 1 87 ? 25.537 -14.852 -24.870 1.00 52.97 87 PRO A C 1
ATOM 698 O O . PRO A 1 87 ? 25.117 -14.900 -26.030 1.00 52.97 87 PRO A O 1
ATOM 701 N N . THR A 1 88 ? 24.770 -14.534 -23.823 1.00 63.53 88 THR A N 1
ATOM 702 C CA . THR A 1 88 ? 23.339 -14.237 -23.907 1.00 63.53 88 THR A CA 1
ATOM 703 C C . THR A 1 88 ? 23.091 -13.288 -25.073 1.00 63.53 88 THR A C 1
ATOM 705 O O . THR A 1 88 ? 23.474 -12.122 -25.026 1.00 63.53 88 THR A O 1
ATOM 708 N N . SER A 1 89 ? 22.531 -13.818 -26.164 1.00 83.19 89 SER A N 1
ATOM 709 C CA . SER A 1 89 ? 22.393 -13.057 -27.402 1.00 83.19 89 SER A CA 1
ATOM 710 C C . SER A 1 89 ? 21.504 -11.846 -27.139 1.00 83.19 89 SER A C 1
ATOM 712 O O . SER A 1 89 ? 20.447 -11.975 -26.516 1.00 83.19 89 SER A O 1
ATOM 714 N N . TRP A 1 90 ? 21.914 -10.676 -27.627 1.00 84.62 90 TRP A N 1
ATOM 715 C CA . TRP A 1 90 ? 21.152 -9.434 -27.502 1.00 84.62 90 TRP A CA 1
ATOM 716 C C . TRP A 1 90 ? 19.674 -9.602 -27.900 1.00 84.62 90 TRP A C 1
ATOM 718 O O . TRP A 1 90 ? 18.767 -9.128 -27.215 1.00 84.62 90 TRP A O 1
ATOM 728 N N . ASP A 1 91 ? 19.406 -10.360 -28.964 1.00 86.62 91 ASP A N 1
ATOM 729 C CA . ASP A 1 91 ? 18.046 -10.658 -29.416 1.00 86.62 91 ASP A CA 1
ATOM 730 C C . ASP A 1 91 ? 17.240 -11.498 -28.427 1.00 86.62 91 ASP A C 1
ATOM 732 O O . ASP A 1 91 ? 16.028 -11.307 -28.295 1.00 86.62 91 ASP A O 1
ATOM 736 N N . ALA A 1 92 ? 17.896 -12.416 -27.717 1.00 89.44 92 ALA A N 1
ATOM 737 C CA . ALA A 1 92 ? 17.260 -13.211 -26.676 1.00 89.44 92 ALA A CA 1
ATOM 738 C C . ALA A 1 92 ? 16.867 -12.328 -25.483 1.00 89.44 92 ALA A C 1
ATOM 740 O O . ALA A 1 92 ? 15.729 -12.414 -25.018 1.00 89.44 92 ALA A O 1
ATOM 741 N N . LEU A 1 93 ? 17.756 -11.419 -25.064 1.00 91.19 93 LEU A N 1
ATOM 742 C CA . LEU A 1 93 ? 17.472 -10.442 -24.009 1.00 91.19 93 LEU A CA 1
ATOM 743 C C . LEU A 1 93 ? 16.296 -9.537 -24.396 1.00 91.19 93 LEU A C 1
ATOM 745 O O . LEU A 1 93 ? 15.363 -9.379 -23.611 1.00 91.19 93 LEU A O 1
ATOM 749 N N . ARG A 1 94 ? 16.277 -8.994 -25.622 1.00 91.31 94 ARG A N 1
ATOM 750 C CA . ARG A 1 94 ? 15.180 -8.124 -26.096 1.00 91.31 94 ARG A CA 1
ATOM 751 C C . ARG A 1 94 ? 13.836 -8.835 -26.117 1.00 91.31 94 ARG A C 1
ATOM 753 O O . ARG A 1 94 ? 12.832 -8.280 -25.674 1.00 91.31 94 ARG A O 1
ATOM 760 N N . LYS A 1 95 ? 13.800 -10.073 -26.618 1.00 92.81 95 LYS A N 1
ATOM 761 C CA . LYS A 1 95 ? 12.576 -10.889 -26.612 1.00 92.81 95 LYS A CA 1
ATOM 762 C C . LYS A 1 95 ? 12.100 -11.166 -25.188 1.00 92.81 95 LYS A C 1
ATOM 764 O O . LYS A 1 95 ? 10.898 -11.123 -24.934 1.00 92.81 95 LYS A O 1
ATOM 769 N N . GLN A 1 96 ? 13.026 -11.419 -24.265 1.00 94.00 96 GLN A N 1
ATOM 770 C CA . GLN A 1 96 ? 12.705 -11.624 -22.858 1.00 94.00 96 GLN A CA 1
ATOM 771 C C . GLN A 1 96 ? 12.153 -10.352 -22.200 1.00 94.00 96 GLN A C 1
ATOM 773 O O . GLN A 1 96 ? 11.129 -10.440 -21.527 1.00 94.00 96 GLN A O 1
ATOM 778 N N . ALA A 1 97 ? 12.763 -9.186 -22.435 1.00 93.31 97 ALA A N 1
ATOM 779 C CA . ALA A 1 97 ? 12.282 -7.904 -21.918 1.00 93.31 97 ALA A CA 1
ATOM 780 C C . ALA A 1 97 ? 10.857 -7.603 -22.395 1.00 93.31 97 ALA A C 1
ATOM 782 O O . ALA A 1 97 ? 9.973 -7.430 -21.565 1.00 93.31 97 ALA A O 1
ATOM 783 N N . ARG A 1 98 ? 10.590 -7.688 -23.708 1.00 93.62 98 ARG A N 1
ATOM 784 C CA . ARG A 1 98 ? 9.238 -7.466 -24.261 1.00 93.62 98 ARG A CA 1
ATOM 785 C C . ARG A 1 98 ? 8.189 -8.409 -23.672 1.00 93.62 98 ARG A C 1
ATOM 787 O O . ARG A 1 98 ? 7.050 -8.015 -23.448 1.00 93.62 98 ARG A O 1
ATOM 794 N N . LYS A 1 99 ? 8.560 -9.672 -23.426 1.00 95.62 99 LYS A N 1
ATOM 795 C CA . LYS A 1 99 ? 7.663 -10.647 -22.793 1.00 95.62 99 LYS A CA 1
ATOM 796 C C . LYS A 1 99 ? 7.344 -10.255 -21.349 1.00 95.62 99 LYS A C 1
ATOM 798 O O . LYS A 1 99 ? 6.188 -10.349 -20.949 1.00 95.62 99 LYS A O 1
ATOM 803 N N . LEU A 1 100 ? 8.352 -9.844 -20.579 1.00 95.75 100 LEU A N 1
ATOM 804 C CA . LEU A 1 100 ? 8.173 -9.406 -19.194 1.00 95.75 100 LEU A CA 1
ATOM 805 C C . LEU A 1 100 ? 7.368 -8.104 -19.111 1.00 95.75 100 LEU A C 1
ATOM 807 O O . LEU A 1 100 ? 6.490 -8.012 -18.264 1.00 95.75 100 LEU A O 1
ATOM 811 N N . GLU A 1 101 ? 7.612 -7.148 -20.010 1.00 94.81 101 GLU A N 1
ATOM 812 C CA . GLU A 1 101 ? 6.832 -5.909 -20.141 1.00 94.81 101 GLU A CA 1
ATOM 813 C C . GLU A 1 101 ? 5.350 -6.211 -20.390 1.00 94.81 101 GLU A C 1
ATOM 815 O O . GLU A 1 101 ? 4.500 -5.762 -19.628 1.00 94.81 101 GLU A O 1
ATOM 820 N N . ALA A 1 102 ? 5.035 -7.064 -21.371 1.00 95.25 102 ALA A N 1
ATOM 821 C CA . ALA A 1 102 ? 3.651 -7.435 -21.672 1.00 95.25 102 ALA A CA 1
ATOM 822 C C . ALA A 1 102 ? 2.948 -8.135 -20.492 1.00 95.25 102 ALA A C 1
ATOM 824 O O . ALA A 1 102 ? 1.785 -7.858 -20.200 1.00 95.25 102 ALA A O 1
ATOM 825 N N . GLN A 1 103 ? 3.656 -9.027 -19.790 1.00 96.12 103 GLN A N 1
ATOM 826 C CA . GLN A 1 103 ? 3.124 -9.690 -18.593 1.00 96.12 103 GLN A CA 1
ATOM 827 C C . GLN A 1 103 ? 2.894 -8.701 -17.447 1.00 96.12 103 GLN A C 1
ATOM 829 O O . GLN A 1 103 ? 1.898 -8.797 -16.729 1.00 96.12 103 GLN A O 1
ATOM 834 N N . LEU A 1 104 ? 3.810 -7.751 -17.271 1.00 95.62 104 LEU A N 1
ATOM 835 C CA . LEU A 1 104 ? 3.713 -6.720 -16.250 1.00 95.62 104 LEU A CA 1
ATOM 836 C C . LEU A 1 104 ? 2.532 -5.781 -16.525 1.00 95.62 104 LEU A C 1
ATOM 838 O O . LEU A 1 104 ? 1.768 -5.497 -15.604 1.00 95.62 104 LEU A O 1
ATOM 842 N N . ASP A 1 105 ? 2.319 -5.383 -17.778 1.00 93.94 105 ASP A N 1
ATOM 843 C CA . ASP A 1 105 ? 1.175 -4.565 -18.187 1.00 93.94 105 ASP A CA 1
ATOM 844 C C . ASP A 1 105 ? -0.168 -5.246 -17.901 1.00 93.94 105 ASP A C 1
ATOM 846 O O . ASP A 1 105 ? -1.081 -4.626 -17.344 1.00 93.94 105 ASP A O 1
ATOM 850 N N . GLU A 1 106 ? -0.293 -6.536 -18.221 1.00 95.31 106 GLU A N 1
ATOM 851 C CA . GLU A 1 106 ? -1.504 -7.320 -17.952 1.00 95.31 106 GLU A CA 1
ATOM 852 C C . GLU A 1 106 ? -1.810 -7.401 -16.444 1.00 95.31 106 GLU A C 1
ATOM 854 O O . GLU A 1 106 ? -2.947 -7.168 -16.003 1.00 95.31 106 GLU A O 1
ATOM 859 N N . GLN A 1 107 ? -0.783 -7.666 -15.630 1.00 94.00 107 GLN A N 1
ATOM 860 C CA . GLN A 1 107 ? -0.912 -7.677 -14.172 1.00 94.00 107 GLN A CA 1
ATOM 861 C C . GLN A 1 107 ? -1.255 -6.284 -13.628 1.00 94.00 107 GLN A C 1
ATOM 863 O O . GLN A 1 107 ? -2.106 -6.165 -12.744 1.00 94.00 107 GLN A O 1
ATOM 868 N N . MET A 1 108 ? -0.691 -5.215 -14.200 1.00 92.62 108 MET A N 1
ATOM 869 C CA . MET A 1 108 ? -1.023 -3.842 -13.818 1.00 92.62 108 MET A CA 1
ATOM 870 C C . MET A 1 108 ? -2.464 -3.467 -14.130 1.00 92.62 108 MET A C 1
ATOM 872 O O . MET A 1 108 ? -3.106 -2.803 -13.318 1.00 92.62 108 MET A O 1
ATOM 876 N N . VAL A 1 109 ? -3.019 -3.900 -15.266 1.00 93.00 109 VAL A N 1
ATOM 877 C CA . VAL A 1 109 ? -4.447 -3.696 -15.565 1.00 93.00 109 VAL A CA 1
ATOM 878 C C . VAL A 1 109 ? -5.321 -4.376 -14.509 1.00 93.00 109 VAL A C 1
ATOM 880 O O . VAL A 1 109 ? -6.269 -3.768 -14.001 1.00 93.00 109 VAL A O 1
ATOM 883 N N . SER A 1 110 ? -4.974 -5.605 -14.128 1.00 90.44 110 SER A N 1
ATOM 884 C CA . SER A 1 110 ? -5.683 -6.345 -13.080 1.00 90.44 110 SER A CA 1
ATOM 885 C C . SER A 1 110 ? -5.580 -5.643 -11.721 1.00 90.44 110 SER A C 1
ATOM 887 O O . SER A 1 110 ? -6.591 -5.453 -11.042 1.00 90.44 110 SER A O 1
ATOM 889 N N . TYR A 1 111 ? -4.392 -5.155 -11.361 1.00 91.12 111 TYR A N 1
ATOM 890 C CA . TYR A 1 111 ? -4.164 -4.405 -10.126 1.00 91.12 111 TYR A CA 1
ATOM 891 C C . TYR A 1 111 ? -4.919 -3.067 -10.111 1.00 91.12 111 TYR A C 1
ATOM 893 O O . TYR A 1 111 ? -5.593 -2.752 -9.132 1.00 91.12 111 TYR A O 1
ATOM 901 N N . ARG A 1 112 ? -4.934 -2.315 -11.222 1.00 92.12 112 ARG A N 1
ATOM 902 C CA . ARG A 1 112 ? -5.760 -1.100 -11.388 1.00 92.12 112 ARG A CA 1
ATOM 903 C C . ARG A 1 112 ? -7.239 -1.373 -11.123 1.00 92.12 112 ARG A C 1
ATOM 905 O O . ARG A 1 112 ? -7.910 -0.573 -10.466 1.00 92.12 112 ARG A O 1
ATOM 912 N N . LYS A 1 113 ? -7.756 -2.508 -11.603 1.00 89.88 113 LYS A N 1
ATOM 913 C CA . LYS A 1 113 ? -9.146 -2.914 -11.363 1.00 89.88 113 LYS A CA 1
ATOM 914 C C . LYS A 1 113 ? -9.405 -3.168 -9.879 1.00 89.88 113 LYS A C 1
ATOM 916 O O . LYS A 1 113 ? -10.406 -2.673 -9.360 1.00 89.88 113 LYS A O 1
ATOM 921 N N . VAL A 1 114 ? -8.499 -3.862 -9.188 1.00 85.88 114 VAL A N 1
ATOM 922 C CA . VAL A 1 114 ? -8.578 -4.062 -7.729 1.00 85.88 114 VAL A CA 1
ATOM 923 C C . VAL A 1 114 ? -8.572 -2.713 -7.004 1.00 85.88 114 VAL A C 1
ATOM 925 O O . VAL A 1 114 ? -9.466 -2.442 -6.206 1.00 85.88 114 VAL A O 1
ATOM 928 N N . VAL A 1 115 ? -7.663 -1.806 -7.368 1.00 86.31 115 VAL A N 1
ATOM 929 C CA . VAL A 1 115 ? -7.554 -0.464 -6.768 1.00 86.31 115 VAL A CA 1
ATOM 930 C C . VAL A 1 115 ? -8.822 0.379 -6.964 1.00 86.31 115 VAL A C 1
ATOM 932 O O . VAL A 1 115 ? -9.187 1.187 -6.103 1.00 86.31 115 VAL A O 1
ATOM 935 N N . SER A 1 116 ? -9.504 0.231 -8.102 1.00 85.12 116 SER A N 1
ATOM 936 C CA . SER A 1 116 ? -10.748 0.951 -8.396 1.00 85.12 116 SER A CA 1
ATOM 937 C C . SER A 1 116 ? -11.953 0.366 -7.651 1.00 85.12 116 SER A C 1
ATOM 939 O O . SER A 1 116 ? -12.755 1.111 -7.094 1.00 85.12 116 SER A O 1
ATOM 941 N N . THR A 1 117 ? -12.058 -0.964 -7.604 1.00 80.38 117 THR A N 1
ATOM 942 C CA . THR A 1 117 ? -13.251 -1.680 -7.115 1.00 80.38 117 THR A CA 1
ATOM 943 C C . THR A 1 117 ? -13.269 -1.935 -5.605 1.00 80.38 117 THR A C 1
ATOM 945 O O . THR A 1 117 ? -14.316 -2.293 -5.063 1.00 80.38 117 THR A O 1
ATOM 948 N N . LYS A 1 118 ? -12.150 -1.742 -4.894 1.00 71.00 118 LYS A N 1
ATOM 949 C CA . LYS A 1 118 ? -12.055 -2.023 -3.452 1.00 71.00 118 LYS A CA 1
ATOM 950 C C . LYS A 1 118 ? -12.857 -1.005 -2.620 1.00 71.00 118 LYS A C 1
ATOM 952 O O . LYS A 1 118 ? -12.408 0.114 -2.390 1.00 71.00 118 LYS A O 1
ATOM 957 N N . VAL A 1 119 ? -14.038 -1.426 -2.148 1.00 60.16 119 VAL A N 1
ATOM 958 C CA . VAL A 1 119 ? -14.888 -0.713 -1.162 1.00 60.16 119 VAL A CA 1
ATOM 959 C C . VAL A 1 119 ? -15.191 -1.574 0.085 1.00 60.16 119 VAL A C 1
ATOM 961 O O . VAL A 1 119 ? -15.779 -1.084 1.043 1.00 60.16 119 VAL A O 1
ATOM 964 N N . SER A 1 120 ? -14.768 -2.846 0.159 1.00 54.47 120 SER A N 1
ATOM 965 C CA . SER A 1 120 ? -15.020 -3.670 1.356 1.00 54.47 120 SER A CA 1
ATOM 966 C C . SER A 1 120 ? -14.010 -4.806 1.570 1.00 54.47 120 SER A C 1
ATOM 968 O O . SER A 1 120 ? -13.505 -5.411 0.626 1.00 54.47 120 SER A O 1
ATOM 970 N N . ALA A 1 121 ? -13.710 -5.060 2.843 1.00 56.38 121 ALA A N 1
ATOM 971 C CA . ALA A 1 121 ? -12.500 -5.669 3.395 1.00 56.38 121 ALA A CA 1
ATOM 972 C C . ALA A 1 121 ? -12.401 -7.210 3.311 1.00 56.38 121 ALA A C 1
ATOM 974 O O . ALA A 1 121 ? -12.144 -7.863 4.319 1.00 56.38 121 ALA A O 1
ATOM 975 N N . LYS A 1 122 ? -12.605 -7.835 2.141 1.00 56.31 122 LYS A N 1
ATOM 976 C CA . LYS A 1 122 ? -12.577 -9.316 2.066 1.00 56.31 122 LYS A CA 1
ATOM 977 C C . LYS A 1 122 ? -11.782 -9.961 0.927 1.00 56.31 122 LYS A C 1
ATOM 979 O O . LYS A 1 122 ? -12.027 -11.123 0.635 1.00 56.31 122 LYS A O 1
ATOM 984 N N . ASN A 1 123 ? -10.811 -9.253 0.338 1.00 60.47 123 ASN A N 1
ATOM 985 C CA . ASN A 1 123 ? -9.955 -9.775 -0.746 1.00 60.47 123 ASN A CA 1
ATOM 986 C C . ASN A 1 123 ? -8.436 -9.542 -0.547 1.00 60.47 123 ASN A C 1
ATOM 988 O O . ASN A 1 123 ? -7.680 -9.523 -1.520 1.00 60.47 123 ASN A O 1
ATOM 992 N N . ASP A 1 124 ? -7.962 -9.393 0.696 1.00 65.56 124 ASP A N 1
ATOM 993 C CA . ASP A 1 124 ? -6.556 -9.042 0.973 1.00 65.56 124 ASP A CA 1
ATOM 994 C C . ASP A 1 124 ? -5.537 -10.077 0.458 1.00 65.56 124 ASP A C 1
ATOM 996 O O . ASP A 1 124 ? -4.450 -9.696 0.033 1.00 65.56 124 ASP A O 1
ATOM 1000 N N . THR A 1 125 ? -5.857 -11.375 0.418 1.00 73.56 125 THR A N 1
ATOM 1001 C CA . THR A 1 125 ? -4.914 -12.396 -0.083 1.00 73.56 125 THR A CA 1
ATOM 1002 C C . THR A 1 125 ? -4.637 -12.233 -1.580 1.00 73.56 125 THR A C 1
ATOM 1004 O O . THR A 1 125 ? -3.483 -12.111 -1.975 1.00 73.56 125 THR A O 1
ATOM 1007 N N . SER A 1 126 ? -5.684 -12.104 -2.404 1.00 78.31 126 SER A N 1
ATOM 1008 C CA . SER A 1 126 ? -5.538 -11.949 -3.861 1.00 78.31 126 SER A CA 1
ATOM 1009 C C . SER A 1 126 ? -4.817 -10.662 -4.276 1.00 78.31 126 SER A C 1
ATOM 1011 O O . SER A 1 126 ? -4.169 -10.615 -5.316 1.00 78.31 126 SER A O 1
ATOM 1013 N N . GLU A 1 127 ? -4.920 -9.610 -3.465 1.00 83.06 127 GLU A N 1
ATOM 1014 C CA . GLU A 1 127 ? -4.225 -8.345 -3.701 1.00 83.06 127 GLU A CA 1
ATOM 1015 C C . GLU A 1 127 ? -2.732 -8.454 -3.410 1.00 83.06 127 GLU A C 1
ATOM 1017 O O . GLU A 1 127 ? -1.922 -8.028 -4.230 1.00 83.06 127 GLU A O 1
ATOM 1022 N N . ASN A 1 128 ? -2.372 -9.055 -2.274 1.00 86.00 128 ASN A N 1
ATOM 1023 C CA . ASN A 1 128 ? -0.975 -9.296 -1.920 1.00 86.00 128 ASN A CA 1
ATOM 1024 C C . ASN A 1 128 ? -0.302 -10.256 -2.917 1.00 86.00 128 ASN A C 1
ATOM 1026 O O . ASN A 1 128 ? 0.874 -10.087 -3.246 1.00 86.00 128 ASN A O 1
ATOM 1030 N N . ASP A 1 129 ? -1.048 -11.228 -3.444 1.00 89.19 129 ASP A N 1
ATOM 1031 C CA . ASP A 1 129 ? -0.566 -12.128 -4.493 1.00 89.19 129 ASP A CA 1
ATOM 1032 C C . ASP A 1 129 ? -0.268 -11.365 -5.794 1.00 89.19 129 ASP A C 1
ATOM 1034 O O . ASP A 1 129 ? 0.810 -11.533 -6.366 1.00 89.19 129 ASP A O 1
ATOM 1038 N N . LEU A 1 130 ? -1.165 -10.465 -6.221 1.00 90.56 130 LEU A N 1
ATOM 1039 C CA . LEU A 1 130 ? -0.940 -9.589 -7.379 1.00 90.56 130 LEU A CA 1
ATOM 1040 C C . LEU A 1 130 ? 0.226 -8.615 -7.147 1.00 90.56 130 LEU A C 1
ATOM 1042 O O . LEU A 1 130 ? 1.089 -8.487 -8.014 1.00 90.56 130 LEU A O 1
ATOM 1046 N N . GLU A 1 131 ? 0.294 -7.964 -5.979 1.00 91.44 131 GLU A N 1
ATOM 1047 C CA . GLU A 1 131 ? 1.376 -7.036 -5.617 1.00 91.44 131 GLU A CA 1
ATOM 1048 C C . GLU A 1 131 ? 2.735 -7.751 -5.648 1.00 91.44 131 GLU A C 1
ATOM 1050 O O . GLU A 1 131 ? 3.673 -7.296 -6.304 1.00 91.44 131 GLU A O 1
ATOM 1055 N N . SER A 1 132 ? 2.824 -8.929 -5.024 1.00 93.06 132 SER A N 1
ATOM 1056 C CA . SER A 1 132 ? 4.055 -9.721 -5.008 1.00 93.06 132 SER A CA 1
ATOM 1057 C C . SER A 1 132 ? 4.427 -10.288 -6.384 1.00 93.06 132 SER A C 1
ATOM 1059 O O . SER A 1 132 ? 5.616 -10.403 -6.693 1.00 93.06 132 SER A O 1
ATOM 1061 N N . GLY A 1 133 ? 3.444 -10.619 -7.229 1.00 94.38 133 GLY A N 1
ATOM 1062 C CA . GLY A 1 133 ? 3.656 -11.026 -8.620 1.00 94.38 133 GLY A CA 1
ATOM 1063 C C . GLY A 1 133 ? 4.253 -9.901 -9.466 1.00 94.38 133 GLY A C 1
ATOM 1064 O O . GLY A 1 133 ? 5.250 -10.109 -10.160 1.00 94.38 133 GLY A O 1
ATOM 1065 N N . ILE A 1 134 ? 3.703 -8.695 -9.338 1.00 95.06 134 ILE A N 1
ATOM 1066 C CA . ILE A 1 134 ? 4.193 -7.482 -9.998 1.00 95.06 134 ILE A CA 1
ATOM 1067 C C . ILE A 1 134 ? 5.620 -7.141 -9.545 1.00 95.06 134 ILE A C 1
ATOM 1069 O O . ILE A 1 134 ? 6.493 -6.922 -10.384 1.00 95.06 134 ILE A O 1
ATOM 1073 N N . ASP A 1 135 ? 5.900 -7.181 -8.239 1.00 95.62 135 ASP A N 1
ATOM 1074 C CA . ASP A 1 135 ? 7.246 -6.958 -7.691 1.00 95.62 135 ASP A CA 1
ATOM 1075 C C . ASP A 1 135 ? 8.277 -7.963 -8.233 1.00 95.62 135 ASP A C 1
ATOM 1077 O O . ASP A 1 135 ? 9.434 -7.616 -8.491 1.00 95.62 135 ASP A O 1
ATOM 1081 N N . ARG A 1 136 ? 7.879 -9.230 -8.413 1.00 96.19 136 ARG A N 1
ATOM 1082 C CA . ARG A 1 136 ? 8.747 -10.259 -9.009 1.00 96.19 136 ARG A CA 1
ATOM 1083 C C . ARG A 1 136 ? 9.041 -9.958 -10.477 1.00 96.19 136 ARG A C 1
ATOM 1085 O O . ARG A 1 136 ? 10.204 -10.042 -10.872 1.00 96.19 136 ARG A O 1
ATOM 1092 N N . LEU A 1 137 ? 8.027 -9.588 -11.261 1.00 95.56 137 LEU A N 1
ATOM 1093 C CA . LEU A 1 137 ? 8.186 -9.240 -12.677 1.00 95.56 137 LEU A CA 1
ATOM 1094 C C . LEU A 1 137 ? 9.058 -7.991 -12.864 1.00 95.56 137 LEU A C 1
ATOM 1096 O O . LEU A 1 137 ? 9.964 -8.009 -13.694 1.00 95.56 137 LEU A O 1
ATOM 1100 N N . LEU A 1 138 ? 8.867 -6.954 -12.041 1.00 96.31 138 LEU A N 1
ATOM 1101 C CA . LEU A 1 138 ? 9.706 -5.750 -12.040 1.00 96.31 138 LEU A CA 1
ATOM 1102 C C . LEU A 1 138 ? 11.180 -6.083 -11.782 1.00 96.31 138 LEU A C 1
ATOM 1104 O O . LEU A 1 138 ? 12.056 -5.637 -12.522 1.00 96.31 138 LEU A O 1
ATOM 1108 N N . LYS A 1 139 ? 11.466 -6.926 -10.780 1.00 96.12 139 LYS A N 1
ATOM 1109 C CA . LYS A 1 139 ? 12.839 -7.372 -10.479 1.00 96.12 139 LYS A CA 1
ATOM 1110 C C . LYS A 1 139 ? 13.452 -8.182 -11.619 1.00 96.12 139 LYS A C 1
ATOM 1112 O O . LYS A 1 139 ? 14.635 -8.024 -11.910 1.00 96.12 139 LYS A O 1
ATOM 1117 N N . GLN A 1 140 ? 12.668 -9.039 -12.274 1.00 96.56 140 GLN A N 1
ATOM 1118 C CA . GLN A 1 140 ? 13.131 -9.803 -13.434 1.00 96.56 140 GLN A CA 1
ATOM 1119 C C . GLN A 1 140 ? 13.430 -8.895 -14.632 1.00 96.56 140 GLN A C 1
ATOM 1121 O O . GLN A 1 140 ? 14.473 -9.058 -15.263 1.00 96.56 140 GLN A O 1
ATOM 1126 N N . LEU A 1 141 ? 12.567 -7.917 -14.921 1.00 94.38 141 LEU A N 1
ATOM 1127 C CA . LEU A 1 141 ? 12.785 -6.955 -16.003 1.00 94.38 141 LEU A CA 1
ATOM 1128 C C . LEU A 1 141 ? 14.002 -6.066 -15.718 1.00 94.38 141 LEU A C 1
ATOM 1130 O O . LEU A 1 141 ? 14.829 -5.848 -16.601 1.00 94.38 141 LEU A O 1
ATOM 1134 N N . GLN A 1 142 ? 14.179 -5.636 -14.467 1.00 96.06 142 GLN A N 1
ATOM 1135 C CA . GLN A 1 142 ? 15.380 -4.929 -14.028 1.00 96.06 142 GLN A CA 1
ATOM 1136 C C . GLN A 1 142 ? 16.645 -5.770 -14.235 1.00 96.06 142 GLN A C 1
ATOM 1138 O O . GLN A 1 142 ? 17.637 -5.262 -14.752 1.00 96.06 142 GLN A O 1
ATOM 1143 N N . GLN A 1 143 ? 16.609 -7.060 -13.894 1.00 95.12 1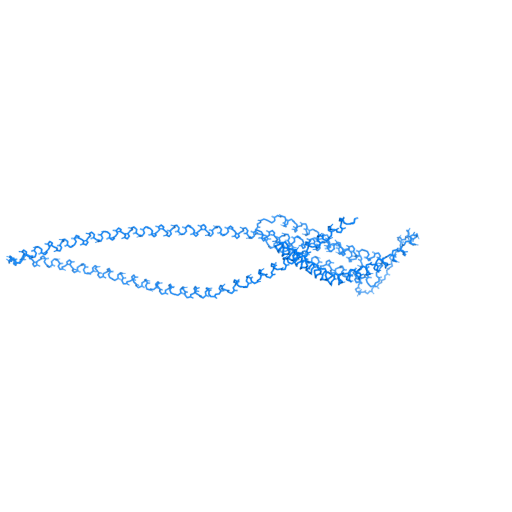43 GLN A N 1
ATOM 1144 C CA . GLN A 1 143 ? 17.736 -7.966 -14.112 1.00 95.12 143 GLN A CA 1
ATOM 1145 C C . GLN A 1 143 ? 18.084 -8.112 -15.601 1.00 95.12 143 GLN A C 1
ATOM 1147 O O . GLN A 1 143 ? 19.261 -8.087 -15.958 1.00 95.12 143 GLN A O 1
ATOM 1152 N N . VAL A 1 144 ? 17.081 -8.233 -16.474 1.00 93.69 144 VAL A N 1
ATOM 1153 C CA . VAL A 1 144 ? 17.291 -8.305 -17.930 1.00 93.69 144 VAL A CA 1
ATOM 1154 C C . VAL A 1 144 ? 17.874 -6.994 -18.465 1.00 93.69 144 VAL A C 1
ATOM 1156 O O . VAL A 1 144 ? 18.825 -7.030 -19.243 1.00 93.69 144 VAL A O 1
ATOM 1159 N N . ASN A 1 145 ? 17.392 -5.840 -17.995 1.00 93.06 145 ASN A N 1
ATOM 1160 C CA . ASN A 1 145 ? 17.949 -4.533 -18.355 1.00 93.06 145 ASN A CA 1
ATOM 1161 C C . ASN A 1 145 ? 19.411 -4.370 -17.908 1.00 93.06 145 ASN A C 1
ATOM 1163 O O . ASN A 1 145 ? 20.219 -3.819 -18.651 1.00 93.06 145 ASN A O 1
ATOM 1167 N N . LEU A 1 146 ? 19.788 -4.896 -16.739 1.00 93.12 146 LEU A N 1
ATOM 1168 C CA . LEU A 1 146 ? 21.189 -4.919 -16.300 1.00 93.12 146 LEU A CA 1
ATOM 1169 C C . LEU A 1 146 ? 22.054 -5.823 -17.190 1.00 93.12 146 LEU A C 1
ATOM 1171 O O . LEU A 1 146 ? 23.179 -5.465 -17.530 1.00 93.12 146 LEU A O 1
ATOM 1175 N N . GLN A 1 147 ? 21.538 -6.980 -17.611 1.00 91.81 147 GLN A N 1
ATOM 1176 C CA . GLN A 1 147 ? 22.246 -7.864 -18.544 1.00 91.81 147 GLN A CA 1
ATOM 1177 C C . GLN A 1 147 ? 22.447 -7.205 -19.911 1.00 91.81 147 GLN A C 1
ATOM 1179 O O . GLN A 1 147 ? 23.538 -7.282 -20.474 1.00 91.81 147 GLN A O 1
ATOM 1184 N N . MET A 1 148 ? 21.424 -6.512 -20.413 1.00 88.62 148 MET A N 1
ATOM 1185 C CA . MET A 1 148 ? 21.519 -5.705 -21.626 1.00 88.62 148 MET A CA 1
ATOM 1186 C C . MET A 1 148 ? 22.546 -4.579 -21.482 1.00 88.62 148 MET A C 1
ATOM 1188 O O . MET A 1 148 ? 23.347 -4.368 -22.388 1.00 88.62 148 MET A O 1
ATOM 1192 N N . GLN A 1 149 ? 22.570 -3.896 -20.336 1.00 91.19 149 GLN A N 1
ATOM 1193 C CA . GLN A 1 149 ? 23.543 -2.844 -20.045 1.00 91.19 149 GLN A CA 1
ATOM 1194 C C . GLN A 1 149 ? 24.977 -3.369 -20.054 1.00 91.19 149 GLN A C 1
ATOM 1196 O O . GLN A 1 149 ? 25.835 -2.776 -20.704 1.00 91.19 149 GLN A O 1
ATOM 1201 N N . ASN A 1 150 ? 25.225 -4.513 -19.416 1.00 88.75 150 ASN A N 1
ATOM 1202 C CA . ASN A 1 150 ? 26.538 -5.155 -19.428 1.00 88.75 150 ASN A CA 1
ATOM 1203 C C . ASN A 1 150 ? 26.960 -5.564 -20.847 1.00 88.75 150 ASN A C 1
ATOM 1205 O O . ASN A 1 150 ? 28.129 -5.426 -21.201 1.00 88.75 150 ASN A O 1
ATOM 1209 N N . TRP A 1 151 ? 26.012 -6.026 -21.670 1.00 86.88 151 TRP A N 1
ATOM 1210 C CA . TRP A 1 151 ? 26.270 -6.377 -23.067 1.00 86.88 151 TRP A CA 1
ATOM 1211 C C . TRP A 1 151 ? 26.650 -5.142 -23.897 1.00 86.88 151 TRP A C 1
ATOM 1213 O O . TRP A 1 151 ? 27.659 -5.164 -24.600 1.00 86.88 151 TRP A O 1
ATOM 1223 N N . VAL A 1 152 ? 25.919 -4.031 -23.748 1.00 87.75 152 VAL A N 1
ATOM 1224 C CA . VAL A 1 152 ? 26.248 -2.749 -24.399 1.00 87.75 152 VAL A CA 1
ATOM 1225 C C . VAL A 1 152 ? 27.624 -2.246 -23.950 1.00 87.75 152 VAL A C 1
ATOM 1227 O O . VAL A 1 152 ? 28.458 -1.919 -24.791 1.00 87.75 152 VAL A O 1
ATOM 1230 N N . SER A 1 153 ? 27.916 -2.270 -22.644 1.00 86.00 153 SER A N 1
ATOM 1231 C CA . SER A 1 153 ? 29.221 -1.863 -22.097 1.00 86.00 153 SER A CA 1
ATOM 1232 C C . SER A 1 153 ? 30.390 -2.753 -22.537 1.00 86.00 153 SER A C 1
ATOM 1234 O O . SER A 1 153 ? 31.532 -2.306 -22.498 1.00 86.00 153 SER A O 1
ATOM 1236 N N . SER A 1 154 ? 30.132 -3.991 -22.973 1.00 82.38 154 SER A N 1
ATOM 1237 C CA . SER A 1 154 ? 31.164 -4.918 -23.461 1.00 82.38 154 SER A CA 1
ATOM 1238 C C . SER A 1 154 ? 31.597 -4.690 -24.919 1.00 82.38 154 SER A C 1
ATOM 1240 O O . SER A 1 154 ? 32.451 -5.422 -25.413 1.00 82.38 154 SER A O 1
ATOM 1242 N N . GLY A 1 155 ? 31.044 -3.673 -25.593 1.00 72.50 155 GLY A N 1
ATOM 1243 C CA . GLY A 1 155 ? 31.364 -3.332 -26.987 1.00 72.50 155 GLY A CA 1
ATOM 1244 C C . GLY A 1 155 ? 30.183 -3.469 -27.952 1.00 72.50 155 GLY A C 1
ATOM 1245 O O . GLY A 1 155 ? 30.382 -3.791 -29.121 1.00 72.50 155 GLY A O 1
ATOM 1246 N N . GLY A 1 156 ? 28.950 -3.273 -27.471 1.00 69.44 156 GLY A N 1
ATOM 1247 C CA . GLY A 1 156 ? 27.757 -3.273 -28.318 1.00 69.44 156 GLY A CA 1
ATOM 1248 C C . GLY A 1 156 ? 27.695 -2.050 -29.243 1.00 69.44 156 GLY A C 1
ATOM 1249 O O . GLY A 1 156 ? 28.153 -0.970 -28.885 1.00 69.44 156 GLY A O 1
ATOM 1250 N N . SER A 1 157 ? 27.102 -2.223 -30.429 1.00 72.69 157 SER A N 1
ATOM 1251 C CA . SER A 1 157 ? 26.855 -1.140 -31.397 1.00 72.69 157 SER A CA 1
ATOM 1252 C C . SER A 1 157 ? 25.955 -0.039 -30.810 1.00 72.69 157 SER A C 1
ATOM 1254 O O . SER A 1 157 ? 25.057 -0.318 -30.018 1.00 72.69 157 SER A O 1
ATOM 1256 N N . GLU A 1 158 ? 26.147 1.212 -31.227 1.00 69.44 158 GLU A N 1
ATOM 1257 C CA . GLU A 1 158 ? 25.381 2.384 -30.777 1.00 69.44 158 GLU A CA 1
ATOM 1258 C C . GLU A 1 158 ? 23.853 2.220 -30.910 1.00 69.44 158 GLU A C 1
ATOM 1260 O O . GLU A 1 158 ? 23.098 2.573 -30.001 1.00 69.44 158 GLU A O 1
ATOM 1265 N N . MET A 1 159 ? 23.378 1.535 -31.956 1.00 63.56 159 MET A N 1
ATOM 1266 C CA . MET A 1 159 ? 21.950 1.230 -32.153 1.00 63.56 159 MET A CA 1
ATOM 1267 C C . MET A 1 159 ? 21.342 0.370 -31.021 1.00 63.56 159 MET A C 1
ATOM 1269 O O . MET A 1 159 ? 20.153 0.454 -30.689 1.00 63.56 159 MET A O 1
ATOM 1273 N N . VAL A 1 160 ? 22.167 -0.465 -30.393 1.00 78.31 160 VAL A N 1
ATOM 1274 C CA . VAL A 1 160 ? 21.806 -1.333 -29.263 1.00 78.31 160 VAL A CA 1
ATOM 1275 C C . VAL A 1 160 ? 21.638 -0.498 -27.985 1.00 78.31 160 VAL A C 1
ATOM 1277 O O . VAL A 1 160 ? 20.757 -0.789 -27.172 1.00 78.31 160 VAL A O 1
ATOM 1280 N N . SER A 1 161 ? 22.410 0.588 -27.859 1.00 82.56 161 SER A N 1
ATOM 1281 C CA . SER A 1 161 ? 22.351 1.542 -26.745 1.00 82.56 161 SER A CA 1
ATOM 1282 C C . SER A 1 161 ? 20.999 2.258 -26.678 1.00 82.56 161 SER A C 1
ATOM 1284 O O . SER A 1 161 ? 20.335 2.216 -25.645 1.00 82.56 161 SER A O 1
ATOM 1286 N N . HIS A 1 162 ? 20.507 2.802 -27.797 1.00 85.81 162 HIS A N 1
ATOM 1287 C CA . HIS A 1 162 ? 19.184 3.445 -27.837 1.00 85.81 162 HIS A CA 1
ATOM 1288 C C . HIS A 1 162 ? 18.044 2.489 -27.469 1.00 85.81 162 HIS A C 1
ATOM 1290 O O . HIS A 1 162 ? 17.111 2.850 -26.749 1.00 85.81 162 HIS A O 1
ATOM 1296 N N . THR A 1 163 ? 18.119 1.243 -27.941 1.00 87.69 163 THR A N 1
ATOM 1297 C CA . THR A 1 163 ? 17.106 0.234 -27.610 1.00 87.69 163 THR A CA 1
ATOM 1298 C C . THR A 1 163 ? 17.117 -0.100 -26.113 1.00 87.69 163 THR A C 1
ATOM 1300 O O . THR A 1 163 ? 16.051 -0.277 -25.524 1.00 87.69 163 THR A O 1
ATOM 1303 N N . LEU A 1 164 ? 18.297 -0.156 -25.483 1.00 90.12 164 LEU A N 1
ATOM 1304 C CA . LEU A 1 164 ? 18.424 -0.308 -24.032 1.00 90.12 164 LEU A CA 1
ATOM 1305 C C . LEU A 1 164 ? 17.803 0.874 -23.285 1.00 90.12 164 LEU A C 1
ATOM 1307 O O . LEU A 1 164 ? 17.029 0.652 -22.357 1.00 90.12 164 LEU A O 1
ATOM 1311 N N . THR A 1 165 ? 18.108 2.110 -23.689 1.00 90.88 165 THR A N 1
ATOM 1312 C CA . THR A 1 165 ? 17.546 3.314 -23.059 1.00 90.88 165 THR A CA 1
ATOM 1313 C C . THR A 1 165 ? 16.023 3.259 -23.043 1.00 90.88 165 THR A C 1
ATOM 1315 O O . THR A 1 165 ? 15.415 3.440 -21.992 1.00 90.88 165 THR A O 1
ATOM 1318 N N . ARG A 1 166 ? 15.401 2.873 -24.162 1.00 92.69 166 ARG A N 1
ATOM 1319 C CA . ARG A 1 166 ? 13.947 2.692 -24.231 1.00 92.69 166 ARG A CA 1
ATOM 1320 C C . ARG A 1 166 ? 13.428 1.653 -23.230 1.00 92.69 166 ARG A C 1
ATOM 1322 O O . ARG A 1 166 ? 12.430 1.894 -22.559 1.00 92.69 166 ARG A O 1
ATOM 1329 N N . HIS A 1 167 ? 14.082 0.497 -23.114 1.00 92.81 167 HIS A N 1
ATOM 1330 C CA . HIS A 1 167 ? 13.682 -0.529 -22.142 1.00 92.81 167 HIS A CA 1
ATOM 1331 C C . HIS A 1 167 ? 13.884 -0.078 -20.681 1.00 92.81 167 HIS A C 1
ATOM 1333 O O . HIS A 1 167 ? 13.148 -0.511 -19.790 1.00 92.81 167 HIS A O 1
ATOM 1339 N N . GLN A 1 168 ? 14.851 0.806 -20.413 1.00 94.38 168 GLN A N 1
ATOM 1340 C CA . GLN A 1 168 ? 15.040 1.419 -19.095 1.00 94.38 168 GLN A CA 1
ATOM 1341 C C . GLN A 1 168 ? 13.929 2.425 -18.765 1.00 94.38 168 GLN A C 1
ATOM 1343 O O . GLN A 1 168 ? 13.415 2.399 -17.647 1.00 94.38 168 GLN A O 1
ATOM 1348 N N . GLU A 1 169 ? 13.525 3.255 -19.729 1.00 94.31 169 GLU A N 1
ATOM 1349 C CA . GLU A 1 169 ? 12.405 4.197 -19.584 1.00 94.31 169 GLU A CA 1
ATOM 1350 C C . G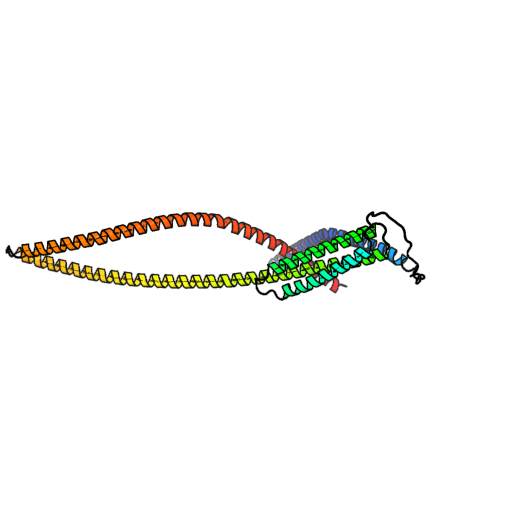LU A 1 169 ? 11.088 3.461 -19.309 1.00 94.31 169 GLU A C 1
ATOM 1352 O O . GLU A 1 169 ? 10.403 3.773 -18.338 1.00 94.31 169 GLU A O 1
ATOM 1357 N N . ILE A 1 170 ? 10.784 2.409 -20.081 1.00 93.56 170 ILE A N 1
ATOM 1358 C CA . ILE A 1 170 ? 9.578 1.589 -19.875 1.00 93.56 170 ILE A CA 1
ATOM 1359 C C . ILE A 1 170 ? 9.566 0.982 -18.465 1.00 93.56 170 ILE A C 1
ATOM 1361 O O . ILE A 1 170 ? 8.560 1.062 -17.758 1.00 93.56 170 ILE A O 1
ATOM 1365 N N . LEU A 1 171 ? 10.686 0.402 -18.018 1.00 93.38 171 LEU A N 1
ATOM 1366 C CA . LEU A 1 171 ? 10.790 -0.135 -16.660 1.00 93.38 171 LEU A CA 1
ATOM 1367 C C . LEU A 1 171 ? 10.547 0.953 -15.604 1.00 93.38 171 LEU A C 1
ATOM 1369 O O . LEU A 1 171 ? 9.863 0.696 -14.608 1.00 93.38 171 LEU A O 1
ATOM 1373 N N . GLN A 1 172 ? 11.105 2.148 -15.796 1.00 95.06 172 GLN A N 1
ATOM 1374 C CA . GLN A 1 172 ? 10.933 3.267 -14.874 1.00 95.06 172 GLN A CA 1
ATOM 1375 C C . GLN A 1 172 ? 9.466 3.708 -14.795 1.00 95.06 172 GLN A C 1
ATOM 1377 O O . GLN A 1 172 ? 8.942 3.847 -13.686 1.00 95.06 172 GLN A O 1
ATOM 1382 N N . ASP A 1 173 ? 8.797 3.858 -15.936 1.00 93.94 173 ASP A N 1
ATOM 1383 C CA . ASP A 1 173 ? 7.390 4.255 -16.013 1.00 93.94 173 ASP A CA 1
ATOM 1384 C C . ASP A 1 173 ? 6.477 3.232 -15.327 1.00 93.94 173 ASP A C 1
ATOM 1386 O O . ASP A 1 173 ? 5.667 3.594 -14.467 1.00 93.94 173 ASP A O 1
ATOM 1390 N N . LEU A 1 174 ? 6.663 1.939 -15.618 1.00 90.06 174 LEU A N 1
ATOM 1391 C CA . LEU A 1 174 ? 5.884 0.858 -15.002 1.00 90.06 174 LEU A CA 1
ATOM 1392 C C . LEU A 1 174 ? 6.121 0.770 -13.489 1.00 90.06 174 LEU A C 1
ATOM 1394 O O . LEU A 1 174 ? 5.182 0.577 -12.711 1.00 90.06 174 LEU A O 1
ATOM 1398 N N . THR A 1 175 ? 7.366 0.965 -13.050 1.00 94.25 175 THR A N 1
ATOM 1399 C CA . THR A 1 175 ? 7.718 1.009 -11.625 1.00 94.25 175 THR A CA 1
ATOM 1400 C C . THR A 1 175 ? 7.034 2.185 -10.931 1.00 94.25 175 THR A C 1
ATOM 1402 O O . THR A 1 175 ? 6.444 2.033 -9.859 1.00 94.25 175 THR A O 1
ATOM 1405 N N . GLN A 1 176 ? 7.092 3.373 -11.530 1.00 94.81 176 GLN A N 1
ATOM 1406 C CA . GLN A 1 176 ? 6.464 4.565 -10.975 1.00 94.81 176 GLN A CA 1
ATOM 1407 C C . GLN A 1 176 ? 4.944 4.404 -10.894 1.00 94.81 176 GLN A C 1
ATOM 1409 O O . GLN A 1 176 ? 4.334 4.766 -9.879 1.00 94.81 176 GLN A O 1
ATOM 1414 N N . GLU A 1 177 ? 4.328 3.840 -11.931 1.00 91.69 177 GLU A N 1
ATOM 1415 C CA . GLU A 1 177 ? 2.895 3.594 -11.939 1.00 91.69 177 GLU A CA 1
ATOM 1416 C C . GLU A 1 177 ? 2.479 2.623 -10.827 1.00 91.69 177 GLU A C 1
ATOM 1418 O O . GLU A 1 177 ? 1.520 2.906 -10.101 1.00 91.69 177 GLU A O 1
ATOM 1423 N N . PHE A 1 178 ? 3.239 1.544 -10.616 1.00 93.50 178 PHE A N 1
ATOM 1424 C CA . PHE A 1 178 ? 2.999 0.594 -9.531 1.00 93.50 178 PHE A CA 1
ATOM 1425 C C . PHE A 1 178 ? 2.909 1.274 -8.163 1.00 93.50 178 PHE A C 1
ATOM 1427 O O . PHE A 1 178 ? 1.922 1.135 -7.436 1.00 93.50 178 PHE A O 1
ATOM 1434 N N . TYR A 1 179 ? 3.929 2.065 -7.817 1.00 93.12 179 TYR A N 1
ATOM 1435 C CA . TYR A 1 179 ? 3.988 2.755 -6.532 1.00 93.12 179 TYR A CA 1
ATOM 1436 C C . TYR A 1 179 ? 2.873 3.795 -6.389 1.00 93.12 179 TYR A C 1
ATOM 1438 O O . TYR A 1 179 ? 2.325 3.979 -5.292 1.00 93.12 179 TYR A O 1
ATOM 1446 N N . ARG A 1 180 ? 2.475 4.440 -7.492 1.00 92.31 180 ARG A N 1
ATOM 1447 C CA . ARG A 1 180 ? 1.324 5.347 -7.507 1.00 92.31 180 ARG A CA 1
ATOM 1448 C C . ARG A 1 180 ? 0.023 4.601 -7.204 1.00 92.31 180 ARG A C 1
ATOM 1450 O O . ARG A 1 180 ? -0.753 5.052 -6.365 1.00 92.31 180 ARG A O 1
ATOM 1457 N N . LEU A 1 181 ? -0.209 3.452 -7.834 1.00 90.38 181 LEU A N 1
ATOM 1458 C CA . LEU A 1 181 ? -1.401 2.635 -7.587 1.00 90.38 181 LEU A CA 1
ATOM 1459 C C . LEU A 1 181 ? -1.435 2.104 -6.154 1.00 90.38 181 LEU A C 1
ATOM 1461 O O . LEU A 1 181 ? -2.458 2.228 -5.482 1.00 90.38 181 LEU A O 1
ATOM 1465 N N . ARG A 1 182 ? -0.300 1.614 -5.648 1.00 90.62 182 ARG A N 1
ATOM 1466 C CA . ARG A 1 182 ? -0.191 1.115 -4.276 1.00 90.62 182 ARG A CA 1
ATOM 1467 C C . ARG A 1 182 ? -0.477 2.190 -3.230 1.00 90.62 182 ARG A C 1
ATOM 1469 O O . ARG A 1 182 ? -1.181 1.949 -2.251 1.00 90.62 182 ARG A O 1
ATOM 1476 N N . SER A 1 183 ? 0.067 3.391 -3.421 1.00 88.94 183 SER A N 1
ATOM 1477 C CA . SER A 1 183 ? -0.193 4.508 -2.504 1.00 88.94 183 SER A CA 1
ATOM 1478 C C . SER A 1 183 ? -1.661 4.944 -2.535 1.00 88.94 183 SER A C 1
ATOM 1480 O O . SER A 1 183 ? -2.244 5.178 -1.477 1.00 88.94 183 SER A O 1
ATOM 1482 N N . SER A 1 184 ? -2.286 4.968 -3.717 1.00 88.25 184 SER A N 1
ATOM 1483 C CA . SER A 1 184 ? -3.722 5.233 -3.859 1.00 88.25 184 SER A CA 1
ATOM 1484 C C . SER A 1 184 ? -4.578 4.194 -3.128 1.00 88.25 184 SER A C 1
ATOM 1486 O O . SER A 1 184 ? -5.516 4.559 -2.419 1.00 88.25 184 SER A O 1
ATOM 1488 N N . LEU A 1 185 ? -4.232 2.911 -3.250 1.00 85.94 185 LEU A N 1
ATOM 1489 C CA . LEU A 1 185 ? -4.933 1.819 -2.580 1.00 85.94 185 LEU A CA 1
ATOM 1490 C C . LEU A 1 185 ? -4.840 1.918 -1.061 1.00 85.94 185 LEU A C 1
ATOM 1492 O O . LEU A 1 185 ? -5.859 1.849 -0.377 1.00 85.94 185 LEU A O 1
ATOM 1496 N N . ARG A 1 186 ? -3.633 2.169 -0.541 1.00 86.06 186 ARG A N 1
ATOM 1497 C CA . ARG A 1 186 ? -3.410 2.365 0.894 1.00 86.06 186 ARG A CA 1
ATOM 1498 C C . ARG A 1 186 ? -4.222 3.535 1.436 1.00 86.06 186 ARG A C 1
ATOM 1500 O O . ARG A 1 186 ? -4.872 3.380 2.461 1.00 86.06 186 ARG A O 1
ATOM 1507 N N . ALA A 1 187 ? -4.242 4.667 0.734 1.00 84.75 187 ALA A N 1
ATOM 1508 C CA . ALA A 1 187 ? -5.045 5.814 1.148 1.00 84.75 187 ALA A CA 1
ATOM 1509 C C . ALA A 1 187 ? -6.537 5.450 1.234 1.00 84.75 187 ALA A C 1
ATOM 1511 O O . ALA A 1 187 ? -7.189 5.735 2.237 1.00 84.75 187 ALA A O 1
ATOM 1512 N N . LYS A 1 188 ? -7.081 4.753 0.225 1.00 83.56 188 LYS A N 1
ATOM 1513 C CA . LYS A 1 188 ? -8.475 4.276 0.253 1.00 83.56 188 LYS A CA 1
ATOM 1514 C C . LYS A 1 188 ? -8.741 3.299 1.402 1.00 83.56 188 LYS A C 1
ATOM 1516 O O . LYS A 1 188 ? -9.796 3.376 2.025 1.00 83.56 188 LYS A O 1
ATOM 1521 N N . GLN A 1 189 ? -7.797 2.408 1.698 1.00 83.75 189 GLN A N 1
ATOM 1522 C CA . GLN A 1 189 ? -7.910 1.457 2.801 1.00 83.75 189 GLN A CA 1
ATOM 1523 C C . GLN A 1 189 ? -7.887 2.150 4.168 1.00 83.75 189 GLN A C 1
ATOM 1525 O O . GLN A 1 189 ? -8.718 1.833 5.011 1.00 83.75 189 GLN A O 1
ATOM 1530 N N . GLU A 1 190 ? -7.004 3.130 4.368 1.00 82.06 190 GLU A N 1
ATOM 1531 C CA . GLU A 1 190 ? -6.952 3.940 5.592 1.00 82.06 190 GLU A CA 1
ATOM 1532 C C . GLU A 1 190 ? -8.256 4.727 5.798 1.00 82.06 190 GLU A C 1
ATOM 1534 O O . GLU A 1 190 ? -8.782 4.799 6.908 1.00 82.06 190 GLU A O 1
ATOM 1539 N N . HIS A 1 191 ? -8.837 5.273 4.726 1.00 80.38 191 HIS A N 1
ATOM 1540 C CA . HIS A 1 191 ? -10.152 5.912 4.803 1.00 80.38 191 HIS A CA 1
ATOM 1541 C C . HIS A 1 191 ? -11.260 4.924 5.188 1.00 80.38 191 HIS A C 1
ATOM 1543 O O . HIS A 1 191 ? -12.114 5.260 6.007 1.00 80.38 191 HIS A O 1
ATOM 1549 N N . ALA A 1 192 ? -11.243 3.711 4.633 1.00 79.81 192 ALA A N 1
ATOM 1550 C CA . ALA A 1 192 ? -12.224 2.684 4.965 1.00 79.81 192 ALA A CA 1
ATOM 1551 C C . ALA A 1 192 ? -12.106 2.218 6.428 1.00 79.81 192 ALA A C 1
ATOM 1553 O O . ALA A 1 192 ? -13.128 2.114 7.104 1.00 79.81 192 ALA A O 1
ATOM 1554 N N . SER A 1 193 ? -10.886 2.013 6.941 1.00 77.06 193 SER A N 1
ATOM 1555 C CA . SER A 1 193 ? -10.674 1.604 8.337 1.00 77.06 193 SER A CA 1
ATOM 1556 C C . SER A 1 193 ? -11.106 2.683 9.330 1.00 77.06 193 SER A C 1
ATOM 1558 O O . SER A 1 193 ? -11.707 2.378 10.350 1.00 77.06 193 SER A O 1
ATOM 1560 N N . LEU A 1 194 ? -10.873 3.963 9.019 1.00 79.38 194 LEU A N 1
ATOM 1561 C CA . LEU A 1 194 ? -11.333 5.062 9.876 1.00 79.38 194 LEU A CA 1
ATOM 1562 C C . LEU A 1 194 ? -12.865 5.159 9.940 1.00 79.38 194 LEU A C 1
ATOM 1564 O O . LEU A 1 194 ? -13.418 5.516 10.979 1.00 79.38 194 LEU A O 1
ATOM 1568 N N . LEU A 1 195 ? -13.561 4.857 8.840 1.00 77.50 195 LEU A N 1
ATOM 1569 C CA . LEU A 1 195 ? -15.025 4.797 8.830 1.00 77.50 195 LEU A CA 1
ATOM 1570 C C . LEU A 1 195 ? -15.552 3.598 9.622 1.00 77.50 195 LEU A C 1
ATOM 1572 O O . LEU A 1 195 ? -16.591 3.709 10.274 1.00 77.50 195 LEU A O 1
ATOM 1576 N N . GLU A 1 196 ? -14.846 2.468 9.579 1.00 76.12 196 GLU A N 1
ATOM 1577 C CA . GLU A 1 196 ? -15.151 1.314 10.421 1.00 76.12 196 GLU A CA 1
ATOM 1578 C C . GLU A 1 196 ? -14.995 1.660 11.905 1.00 76.12 196 GLU A C 1
ATOM 1580 O O . GLU A 1 196 ? -15.950 1.474 12.655 1.00 76.12 196 GLU A O 1
ATOM 1585 N N . ASP A 1 197 ? -13.880 2.285 12.295 1.00 77.56 197 ASP A N 1
ATOM 1586 C CA . ASP A 1 197 ? -13.640 2.758 13.664 1.00 77.56 197 ASP A CA 1
ATOM 1587 C C . ASP A 1 197 ? -14.723 3.738 14.135 1.00 77.56 197 ASP A C 1
ATOM 1589 O O . ASP A 1 197 ? -15.203 3.656 15.266 1.00 77.56 197 ASP A O 1
ATOM 1593 N N . PHE A 1 198 ? -15.144 4.667 13.270 1.00 77.44 198 PHE A N 1
ATOM 1594 C CA . PHE A 1 198 ? -16.215 5.608 13.596 1.00 77.44 198 PHE A CA 1
ATOM 1595 C C . PHE A 1 198 ? -17.549 4.886 13.829 1.00 77.44 198 PHE A C 1
ATOM 1597 O O . PHE A 1 198 ? -18.264 5.175 14.790 1.00 77.44 198 PHE A O 1
ATOM 1604 N N . ARG A 1 199 ? -17.866 3.899 12.985 1.00 78.00 199 ARG A N 1
ATOM 1605 C CA . ARG A 1 199 ? -19.082 3.092 13.118 1.00 78.00 199 ARG A CA 1
ATOM 1606 C C . ARG A 1 199 ? -19.050 2.214 14.372 1.00 78.00 199 ARG A C 1
ATOM 1608 O O . ARG A 1 199 ? -20.081 2.056 15.025 1.00 78.00 199 ARG A O 1
ATOM 1615 N N . GLU A 1 200 ? -17.890 1.661 14.715 1.00 78.38 200 GLU A N 1
ATOM 1616 C CA . GLU A 1 200 ? -17.650 0.912 15.954 1.00 78.38 200 GLU A CA 1
ATOM 1617 C C . GLU A 1 200 ? -17.865 1.819 17.175 1.00 78.38 200 GLU A C 1
ATOM 1619 O O . GLU A 1 200 ? -18.583 1.461 18.109 1.00 78.38 200 GLU A O 1
ATOM 1624 N N . PHE A 1 201 ? -17.307 3.031 17.134 1.00 79.38 201 PHE A N 1
ATOM 1625 C CA . PHE A 1 201 ? -17.412 4.025 18.198 1.00 79.38 201 PHE A CA 1
ATOM 1626 C C . PHE A 1 201 ? -18.850 4.494 18.449 1.00 79.38 201 PHE A C 1
ATOM 1628 O O . PHE A 1 201 ? -19.268 4.638 19.598 1.00 79.38 201 PHE A O 1
ATOM 1635 N N . ASP A 1 202 ? -19.646 4.702 17.401 1.00 77.75 202 ASP A N 1
ATOM 1636 C CA . ASP A 1 202 ? -21.062 5.018 17.591 1.00 77.75 202 ASP A CA 1
ATOM 1637 C C . ASP A 1 202 ? -21.825 3.825 18.187 1.00 77.75 202 ASP A C 1
ATOM 1639 O O . ASP A 1 202 ? -22.661 4.008 19.075 1.00 77.75 202 ASP A O 1
ATOM 1643 N N . ARG A 1 203 ? -21.499 2.591 17.781 1.00 82.12 203 ARG A N 1
ATOM 1644 C CA . ARG A 1 203 ? -22.121 1.377 18.332 1.00 82.12 203 ARG A CA 1
ATOM 1645 C C . ARG A 1 203 ? -21.829 1.203 19.823 1.00 82.12 203 ARG A C 1
ATOM 1647 O O . ARG A 1 203 ? -22.734 0.847 20.576 1.00 82.12 203 ARG A O 1
ATOM 1654 N N . THR A 1 204 ? -20.597 1.472 20.257 1.00 80.06 204 THR A N 1
ATOM 1655 C CA . THR A 1 204 ? -20.219 1.389 21.675 1.00 80.06 204 THR A CA 1
ATOM 1656 C C . THR A 1 204 ? -20.899 2.471 22.505 1.00 80.06 204 THR A C 1
ATOM 1658 O O . THR A 1 204 ? -21.432 2.150 23.566 1.00 80.06 204 THR A O 1
ATOM 1661 N N . ARG A 1 205 ? -20.995 3.711 22.002 1.00 81.88 205 ARG A N 1
ATOM 1662 C CA . ARG A 1 205 ? -21.726 4.790 22.689 1.00 81.88 205 ARG A CA 1
ATOM 1663 C C . ARG A 1 205 ? -23.205 4.445 22.881 1.00 81.88 205 ARG A C 1
ATOM 1665 O O . ARG A 1 205 ? -23.743 4.648 23.966 1.00 81.88 205 ARG A O 1
ATOM 1672 N N . PHE A 1 206 ? -23.855 3.890 21.856 1.00 80.94 206 PHE A N 1
ATOM 1673 C CA . PHE A 1 206 ? -25.251 3.454 21.961 1.00 80.94 206 PHE A CA 1
ATOM 1674 C C . PHE A 1 206 ? -25.444 2.351 23.010 1.00 80.94 206 PHE A C 1
ATOM 1676 O O . PHE A 1 206 ? -26.418 2.388 23.764 1.00 80.94 206 PHE A O 1
ATOM 1683 N N . LEU A 1 207 ? -24.523 1.386 23.082 1.00 84.50 207 LEU A N 1
ATOM 1684 C CA . LEU A 1 207 ? -24.566 0.318 24.084 1.00 84.50 207 LEU A CA 1
ATOM 1685 C C . LEU A 1 207 ? -24.342 0.851 25.504 1.00 84.50 207 LEU A C 1
ATOM 1687 O O . LEU A 1 207 ? -25.045 0.442 26.426 1.00 84.50 207 LEU A O 1
ATOM 1691 N N . GLU A 1 208 ? -23.412 1.787 25.683 1.00 82.19 208 GLU A N 1
ATOM 1692 C CA . GLU A 1 208 ? -23.155 2.428 26.975 1.00 82.19 208 GLU A CA 1
ATOM 1693 C C . GLU A 1 208 ? -24.376 3.226 27.458 1.00 82.19 208 GLU A C 1
ATOM 1695 O O . GLU A 1 208 ? -24.790 3.106 28.613 1.00 82.19 208 GLU A O 1
ATOM 1700 N N . GLU A 1 209 ? -25.020 3.977 26.561 1.00 79.06 209 GLU A N 1
ATOM 1701 C CA . GLU A 1 209 ? -26.225 4.736 26.892 1.00 79.06 209 GLU A CA 1
ATOM 1702 C C . GLU A 1 209 ? -27.417 3.821 27.229 1.00 79.06 209 GLU A C 1
ATOM 1704 O O . GLU A 1 209 ? -28.192 4.115 28.145 1.00 79.06 209 GLU A O 1
ATOM 1709 N N . ALA A 1 210 ? -27.556 2.692 26.528 1.00 83.50 210 ALA A N 1
ATOM 1710 C CA . ALA A 1 210 ? -28.576 1.689 26.826 1.00 83.50 210 ALA A CA 1
ATOM 1711 C C . ALA A 1 210 ? -28.362 1.049 28.210 1.00 83.50 210 ALA A C 1
ATOM 1713 O O . ALA A 1 210 ? -29.302 0.994 29.007 1.00 83.50 210 ALA A O 1
ATOM 1714 N N . LEU A 1 211 ? -27.125 0.657 28.537 1.00 80.94 211 LEU A N 1
ATOM 1715 C CA . LEU A 1 211 ? -26.778 0.082 29.842 1.00 80.94 211 LEU A CA 1
ATOM 1716 C C . LEU A 1 211 ? -26.983 1.076 30.992 1.00 80.94 211 LEU A C 1
ATOM 1718 O O . LEU A 1 211 ? -27.496 0.703 32.048 1.00 80.94 211 LEU A O 1
ATOM 1722 N N . LEU A 1 212 ? -26.643 2.355 30.796 1.00 85.12 212 LEU A N 1
ATOM 1723 C CA . LEU A 1 212 ? -26.892 3.399 31.797 1.00 85.12 212 LEU A CA 1
ATOM 1724 C C . LEU A 1 212 ? -28.390 3.590 32.067 1.00 85.12 212 LEU A C 1
ATOM 1726 O O . LEU A 1 212 ? -28.795 3.747 33.224 1.00 85.12 212 LEU A O 1
ATOM 1730 N N . LYS A 1 213 ? -29.230 3.541 31.024 1.00 86.94 213 LYS A N 1
ATOM 1731 C CA . LYS A 1 213 ? -30.693 3.616 31.171 1.00 86.94 213 LYS A CA 1
ATOM 1732 C C . LYS A 1 213 ? -31.246 2.411 31.929 1.00 86.94 213 LYS A C 1
ATOM 1734 O O . LYS A 1 213 ? -32.092 2.593 32.809 1.00 86.94 213 LYS A O 1
ATOM 1739 N N . GLU A 1 214 ? -30.744 1.215 31.641 1.00 84.69 214 GLU A N 1
ATOM 1740 C CA . GLU A 1 214 ? -31.143 -0.012 32.330 1.00 84.69 214 GLU A CA 1
ATOM 1741 C C . GLU A 1 214 ? -30.763 0.038 33.817 1.00 84.69 214 GLU A C 1
ATOM 1743 O O . GLU A 1 214 ? -31.638 -0.077 34.678 1.00 84.69 214 GLU A O 1
ATOM 1748 N N . HIS A 1 215 ? -29.507 0.361 34.141 1.00 79.06 215 HIS A N 1
ATOM 1749 C CA . HIS A 1 215 ? -29.048 0.519 35.526 1.00 79.06 215 HIS A CA 1
ATOM 1750 C C . HIS A 1 215 ? -29.846 1.573 36.307 1.00 79.06 215 HIS A C 1
ATOM 1752 O O . HIS A 1 215 ? -30.215 1.346 37.463 1.00 79.06 215 HIS A O 1
ATOM 1758 N N . ALA A 1 216 ? -30.151 2.717 35.689 1.00 82.19 216 ALA A N 1
ATOM 1759 C CA . ALA A 1 216 ? -30.957 3.760 36.319 1.00 82.19 216 ALA A CA 1
ATOM 1760 C C . ALA A 1 216 ? -32.403 3.306 36.583 1.00 82.19 216 ALA A C 1
ATOM 1762 O O . ALA A 1 216 ? -32.999 3.703 37.587 1.00 82.19 216 ALA A O 1
ATOM 1763 N N . SER A 1 217 ? -32.972 2.480 35.699 1.00 85.19 217 SER A N 1
ATOM 1764 C CA . SER A 1 217 ? -34.321 1.926 35.852 1.00 85.19 217 SER A CA 1
ATOM 1765 C C . SER A 1 217 ? -34.399 0.898 36.985 1.00 85.19 217 SER A C 1
ATOM 1767 O O . SER A 1 217 ? -35.280 1.001 37.841 1.00 85.19 217 SER A O 1
ATOM 1769 N N . VAL A 1 218 ? -33.418 -0.007 37.059 1.00 86.50 218 VAL A N 1
ATOM 1770 C CA . VAL A 1 218 ? -33.301 -1.015 38.120 1.00 86.50 218 VAL A CA 1
ATOM 1771 C C . VAL A 1 218 ? -33.090 -0.334 39.469 1.00 86.50 218 VAL A C 1
ATOM 1773 O O . VAL A 1 218 ? -33.791 -0.639 40.429 1.00 86.50 218 VAL A O 1
ATOM 1776 N N . SER A 1 219 ? -32.195 0.655 39.541 1.00 81.69 219 SER A N 1
ATOM 1777 C CA . SER A 1 219 ? -31.939 1.404 40.778 1.00 81.69 219 SER A CA 1
ATOM 1778 C C . SER A 1 219 ? -33.189 2.146 41.281 1.00 81.69 219 SER A C 1
ATOM 1780 O O . SER A 1 219 ? -33.496 2.113 42.474 1.00 81.69 219 SER A O 1
ATOM 1782 N N . ARG A 1 220 ? -33.982 2.742 40.372 1.00 81.06 220 ARG A N 1
ATOM 1783 C CA . ARG A 1 220 ? -35.281 3.356 40.712 1.00 81.06 220 ARG A CA 1
ATOM 1784 C C . ARG A 1 220 ? -36.291 2.339 41.247 1.00 81.06 220 ARG A C 1
ATOM 1786 O O . ARG A 1 220 ? -36.940 2.619 42.253 1.00 81.06 220 ARG A O 1
ATOM 1793 N N . SER A 1 221 ? -36.403 1.183 40.596 1.00 86.38 221 SER A N 1
ATOM 1794 C CA . SER A 1 221 ? -37.282 0.082 41.008 1.00 86.38 221 SER A CA 1
ATOM 1795 C C . SER A 1 221 ? -36.935 -0.410 42.417 1.00 86.38 221 SER A C 1
ATOM 1797 O O . SER A 1 221 ? -37.781 -0.403 43.309 1.00 86.38 221 SER A O 1
ATOM 1799 N N . THR A 1 222 ? -35.667 -0.750 42.658 1.00 79.12 222 THR A N 1
ATOM 1800 C CA . THR A 1 222 ? -35.198 -1.241 43.964 1.00 79.12 222 THR A CA 1
ATOM 1801 C C . THR A 1 222 ? -35.374 -0.197 45.067 1.00 79.12 222 THR A C 1
ATOM 1803 O O . THR A 1 222 ? -35.739 -0.536 46.192 1.00 79.12 222 THR A O 1
ATOM 1806 N N . GLY A 1 223 ? -35.171 1.087 44.749 1.00 86.31 223 GLY A N 1
ATOM 1807 C CA . GLY A 1 223 ? -35.443 2.183 45.674 1.00 86.31 223 GLY A CA 1
ATOM 1808 C C . GLY A 1 223 ? -36.911 2.234 46.105 1.00 86.31 223 GLY A C 1
ATOM 1809 O O . GLY A 1 223 ? -37.190 2.296 47.301 1.00 86.31 223 GLY A O 1
ATOM 1810 N N . GLN A 1 224 ? -37.854 2.166 45.160 1.00 85.19 224 GLN A N 1
ATOM 1811 C CA . GLN A 1 224 ? -39.291 2.168 45.472 1.00 85.19 224 GLN A CA 1
ATOM 1812 C C . GLN A 1 224 ? -39.705 0.977 46.339 1.00 85.19 224 GLN A C 1
ATOM 1814 O O . GLN A 1 224 ? -40.436 1.165 47.314 1.00 85.19 224 GLN A O 1
ATOM 1819 N N . GLU A 1 225 ? -39.207 -0.219 46.026 1.00 86.88 225 GLU A N 1
ATOM 1820 C CA . GLU A 1 225 ? -39.471 -1.424 46.817 1.00 86.88 225 GLU A CA 1
ATOM 1821 C C . GLU A 1 225 ? -38.941 -1.286 48.247 1.00 86.88 225 GLU A C 1
ATOM 1823 O O . GLU A 1 225 ? -39.654 -1.583 49.204 1.00 86.88 225 GLU A O 1
ATOM 1828 N N . PHE A 1 226 ? -37.738 -0.732 48.427 1.00 85.62 226 PHE A N 1
ATOM 1829 C CA . PHE A 1 226 ? -37.185 -0.478 49.757 1.00 85.62 226 PHE A CA 1
ATOM 1830 C C . PHE A 1 226 ? -38.025 0.528 50.558 1.00 85.62 226 PHE A C 1
ATOM 1832 O O . PHE A 1 226 ? -38.302 0.308 51.740 1.00 85.62 226 PHE A O 1
ATOM 1839 N N . TYR A 1 227 ? -38.478 1.616 49.924 1.00 84.50 227 TYR A N 1
ATOM 1840 C CA . TYR A 1 227 ? -39.378 2.583 50.561 1.00 84.50 227 TYR A CA 1
ATOM 1841 C C . TYR A 1 227 ? -40.711 1.939 50.967 1.00 84.50 227 TYR A C 1
ATOM 1843 O O . TYR A 1 227 ? -41.166 2.152 52.096 1.00 84.50 227 TYR A O 1
ATOM 1851 N N . ARG A 1 228 ? -41.304 1.108 50.097 1.00 89.44 228 ARG A N 1
ATOM 1852 C CA . ARG A 1 228 ? -42.513 0.332 50.410 1.00 89.44 228 ARG A CA 1
ATOM 1853 C C . ARG A 1 228 ? -42.291 -0.608 51.589 1.00 89.44 228 ARG A C 1
ATOM 1855 O O . ARG A 1 228 ? -43.053 -0.539 52.555 1.00 89.44 228 ARG A O 1
ATOM 1862 N N . LEU A 1 229 ? -41.230 -1.415 51.564 1.00 88.69 229 LEU A N 1
ATOM 1863 C CA . LEU A 1 229 ? -40.907 -2.344 52.648 1.00 88.69 229 LEU A CA 1
ATOM 1864 C C . LEU A 1 229 ? -40.739 -1.607 53.977 1.00 88.69 229 LEU A C 1
ATOM 1866 O O . LEU A 1 229 ? -41.331 -1.998 54.979 1.00 88.69 229 LEU A O 1
ATOM 1870 N N . ARG A 1 230 ? -39.991 -0.496 53.980 1.00 88.56 230 ARG A N 1
ATOM 1871 C CA . ARG A 1 230 ? -39.747 0.298 55.189 1.00 88.56 230 ARG A CA 1
ATOM 1872 C C . ARG A 1 230 ? -41.032 0.895 55.756 1.00 88.56 230 ARG A C 1
ATOM 1874 O O . ARG A 1 230 ? -41.201 0.915 56.972 1.00 88.56 230 ARG A O 1
ATOM 1881 N N . SER A 1 231 ? -41.932 1.369 54.894 1.00 83.75 231 SER A N 1
ATOM 1882 C CA . SER A 1 231 ? -43.236 1.888 55.326 1.00 83.75 231 SER A CA 1
ATOM 1883 C C . SER A 1 231 ? -44.114 0.796 55.947 1.00 83.75 231 SER A C 1
ATOM 1885 O O . SER A 1 231 ? -44.689 1.011 57.010 1.00 83.75 231 SER A O 1
ATOM 1887 N N . SER A 1 232 ? -44.133 -0.403 55.356 1.00 87.75 232 SER A N 1
ATOM 1888 C CA . SER A 1 232 ? -44.867 -1.552 55.896 1.00 87.75 232 SER A CA 1
ATOM 1889 C C . SER A 1 232 ? -44.302 -2.018 57.241 1.00 87.75 232 SER A C 1
ATOM 1891 O O . SER A 1 232 ? -45.063 -2.319 58.158 1.00 87.75 232 SER A O 1
ATOM 1893 N N . LEU A 1 233 ? -42.974 -2.037 57.381 1.00 84.00 233 LEU A N 1
ATOM 1894 C CA . LEU A 1 233 ? -42.301 -2.453 58.612 1.00 84.00 233 LEU A CA 1
ATOM 1895 C C . LEU A 1 233 ? -42.552 -1.457 59.750 1.00 84.00 233 LEU A C 1
ATOM 1897 O O . LEU A 1 233 ? -42.852 -1.873 60.864 1.00 84.00 233 LEU A O 1
ATOM 1901 N N . ARG A 1 234 ? -42.533 -0.150 59.451 1.00 87.00 234 ARG A N 1
ATOM 1902 C CA . ARG A 1 234 ? -42.911 0.894 60.412 1.00 87.00 234 ARG A CA 1
ATOM 1903 C C . ARG A 1 234 ? -44.364 0.749 60.866 1.00 87.00 234 ARG A C 1
ATOM 1905 O O . ARG A 1 234 ? -44.601 0.744 62.065 1.00 87.00 234 ARG A O 1
ATOM 1912 N N . ALA A 1 235 ? -45.302 0.553 59.940 1.00 82.44 235 ALA A N 1
ATOM 1913 C CA . ALA A 1 235 ? -46.710 0.361 60.288 1.00 82.44 235 ALA A CA 1
ATOM 1914 C C . ALA A 1 235 ? -46.926 -0.874 61.186 1.00 82.44 235 ALA A C 1
ATOM 1916 O O . ALA A 1 235 ? -47.698 -0.829 62.139 1.00 82.44 235 ALA A O 1
ATOM 1917 N N . LYS A 1 236 ? -46.205 -1.975 60.926 1.00 82.75 236 LYS A N 1
ATOM 1918 C CA . LYS A 1 236 ? -46.230 -3.161 61.798 1.00 82.75 236 LYS A CA 1
ATOM 1919 C C . LYS A 1 236 ? -45.608 -2.900 63.170 1.00 82.75 236 LYS A C 1
ATOM 1921 O O . LYS A 1 236 ? -46.103 -3.437 64.153 1.00 82.75 236 LYS A O 1
ATOM 1926 N N . GLN A 1 237 ? -44.549 -2.095 63.241 1.00 84.44 237 GLN A N 1
ATOM 1927 C CA . GLN A 1 237 ? -43.913 -1.735 64.506 1.00 84.44 237 GLN A CA 1
ATOM 1928 C C . GLN A 1 237 ? -44.808 -0.831 65.360 1.00 84.44 237 GLN A C 1
ATOM 1930 O O . GLN A 1 237 ? -44.932 -1.073 66.552 1.00 84.44 237 GLN A O 1
ATOM 1935 N N . GLU A 1 238 ? -45.489 0.138 64.746 1.00 81.56 238 GLU A N 1
ATOM 1936 C CA . GLU A 1 238 ? -46.494 0.978 65.412 1.00 81.56 238 GLU A CA 1
ATOM 1937 C C . GLU A 1 238 ? -47.670 0.134 65.928 1.00 81.56 238 GLU A C 1
ATOM 1939 O O . GLU A 1 238 ? -48.138 0.314 67.048 1.00 81.56 238 GLU A O 1
ATOM 1944 N N . HIS A 1 239 ? -48.112 -0.858 65.150 1.00 76.00 239 HIS A N 1
ATOM 1945 C CA . HIS A 1 239 ? -49.147 -1.786 65.599 1.00 76.00 239 HIS A CA 1
ATOM 1946 C C . HIS A 1 239 ? -48.674 -2.690 66.750 1.00 76.00 239 HIS A C 1
ATOM 1948 O O . HIS A 1 239 ? -49.460 -3.028 67.633 1.00 76.00 239 HIS A O 1
ATOM 1954 N N . ALA A 1 240 ? -47.402 -3.098 66.754 1.00 76.88 240 ALA A N 1
ATOM 1955 C CA . ALA A 1 240 ? -46.825 -3.894 67.833 1.00 76.88 240 ALA A CA 1
ATOM 1956 C C . ALA A 1 240 ? -46.692 -3.085 69.133 1.00 76.88 240 ALA A C 1
ATOM 1958 O O . ALA A 1 240 ? -47.040 -3.609 70.186 1.00 76.88 240 ALA A O 1
ATOM 1959 N N . SER A 1 241 ? -46.277 -1.814 69.062 1.00 75.38 241 SER A N 1
ATOM 1960 C CA . SER A 1 241 ? -46.203 -0.943 70.245 1.00 75.38 241 SER A CA 1
ATOM 1961 C C . SER A 1 241 ? -47.581 -0.651 70.839 1.00 75.38 241 SER A C 1
ATOM 1963 O O . SER A 1 241 ? -47.735 -0.662 72.051 1.00 75.38 241 SER A O 1
ATOM 1965 N N . LEU A 1 242 ? -48.613 -0.474 70.005 1.00 75.81 242 LEU A N 1
ATOM 1966 C CA . LEU A 1 242 ? -49.986 -0.304 70.502 1.00 75.81 242 LEU A CA 1
ATOM 1967 C C . LEU A 1 242 ? -50.525 -1.569 71.189 1.00 75.81 242 LEU A C 1
ATOM 1969 O O . LEU A 1 242 ? -51.305 -1.481 72.132 1.00 75.81 242 LEU A O 1
ATOM 1973 N N . LEU A 1 243 ? -50.122 -2.752 70.719 1.00 74.81 243 LEU A N 1
ATOM 1974 C CA . LEU A 1 243 ? -50.461 -4.030 71.352 1.00 74.81 243 LEU A CA 1
ATOM 1975 C C . LEU A 1 243 ? -49.722 -4.235 72.676 1.00 74.81 243 LEU A C 1
ATOM 1977 O O . LEU A 1 243 ? -50.282 -4.835 73.589 1.00 74.81 243 LEU A O 1
ATOM 1981 N N . GLU A 1 244 ? -48.481 -3.759 72.778 1.00 73.69 244 GLU A N 1
ATOM 1982 C CA . GLU A 1 244 ? -47.712 -3.769 74.022 1.00 73.69 244 GLU A CA 1
ATOM 1983 C C . GLU A 1 244 ? -48.375 -2.879 75.080 1.00 73.69 244 GLU A C 1
ATOM 1985 O O . GLU A 1 244 ? -48.628 -3.368 76.179 1.00 73.69 244 GLU A O 1
ATOM 1990 N N . ASP A 1 245 ? -48.802 -1.668 74.705 1.00 71.56 245 ASP A N 1
ATOM 1991 C CA . ASP A 1 245 ? -49.588 -0.770 75.566 1.00 71.56 245 ASP A CA 1
ATOM 1992 C C . ASP A 1 245 ? -50.909 -1.417 76.019 1.00 71.56 245 ASP A C 1
ATOM 1994 O O . ASP A 1 245 ? -51.270 -1.364 77.196 1.00 71.56 245 ASP A O 1
ATOM 1998 N N . PHE A 1 246 ? -51.631 -2.083 75.107 1.00 69.81 246 PHE A N 1
ATOM 1999 C CA . PHE A 1 246 ? -52.855 -2.818 75.451 1.00 69.81 246 PHE A CA 1
ATOM 2000 C C . PHE A 1 246 ? -52.584 -3.989 76.403 1.00 69.81 246 PHE A C 1
ATOM 2002 O O . PHE A 1 246 ? -53.351 -4.228 77.335 1.00 69.81 246 PHE A O 1
ATOM 2009 N N . ARG A 1 247 ? -51.487 -4.723 76.189 1.00 71.38 247 ARG A N 1
ATOM 2010 C CA . ARG A 1 247 ? -51.100 -5.853 77.040 1.00 71.38 247 ARG A CA 1
ATOM 2011 C C . ARG A 1 247 ? -50.647 -5.387 78.422 1.00 71.38 247 ARG A C 1
ATOM 2013 O O . ARG A 1 247 ? -50.900 -6.080 79.401 1.00 71.38 247 ARG A O 1
ATOM 2020 N N . GLU A 1 248 ? -49.980 -4.243 78.518 1.00 64.75 248 GLU A N 1
ATOM 2021 C CA . GLU A 1 248 ? -49.581 -3.631 79.788 1.00 64.75 248 GLU A CA 1
ATOM 2022 C C . GLU A 1 248 ? -50.798 -3.090 80.555 1.00 64.75 248 GLU A C 1
ATOM 2024 O O . GLU A 1 248 ? -50.912 -3.290 81.768 1.00 64.75 248 GLU A O 1
ATOM 2029 N N . PHE A 1 249 ? -51.780 -2.536 79.842 1.00 65.19 249 PHE A N 1
ATOM 2030 C CA . PHE A 1 249 ? -53.083 -2.181 80.402 1.00 65.19 249 PHE A CA 1
ATOM 2031 C C . PHE A 1 249 ? -53.850 -3.401 80.953 1.00 65.19 249 PHE A C 1
ATOM 2033 O O . PHE A 1 249 ? -54.362 -3.353 82.069 1.00 65.19 249 PHE A O 1
ATOM 2040 N N . ASP A 1 250 ? -53.883 -4.530 80.238 1.00 63.19 250 ASP A N 1
ATOM 2041 C CA . ASP A 1 250 ? -54.512 -5.759 80.753 1.00 63.19 250 ASP A CA 1
ATOM 2042 C C . ASP A 1 250 ? -53.712 -6.397 81.899 1.00 63.19 250 ASP A C 1
ATOM 2044 O O . ASP A 1 250 ? -54.297 -6.911 82.853 1.00 63.19 250 ASP A O 1
ATOM 2048 N N . ARG A 1 251 ? -52.374 -6.334 81.859 1.00 61.19 251 ARG A N 1
ATOM 2049 C CA . ARG A 1 251 ? -51.503 -6.851 82.927 1.00 61.19 251 ARG A CA 1
ATOM 2050 C C . ARG A 1 251 ? -51.710 -6.095 84.238 1.00 61.19 251 ARG A C 1
ATOM 2052 O O . ARG A 1 251 ? -51.838 -6.722 85.283 1.00 61.19 251 ARG A O 1
ATOM 2059 N N . THR A 1 252 ? -51.810 -4.769 84.175 1.00 59.66 252 THR A N 1
ATOM 2060 C CA . THR A 1 252 ? -52.119 -3.937 85.351 1.00 59.66 252 THR A CA 1
ATOM 20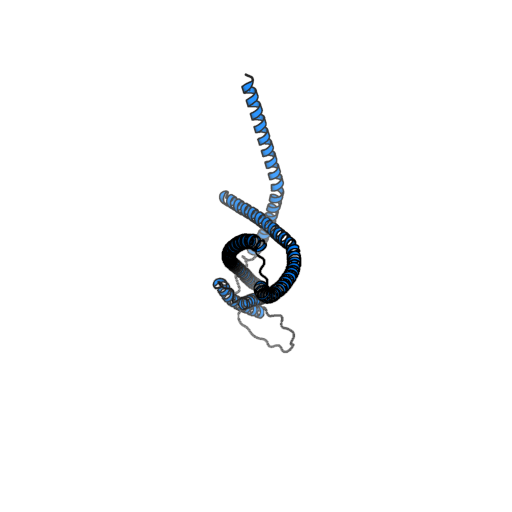61 C C . THR A 1 252 ? -53.537 -4.168 85.886 1.00 59.66 252 THR A C 1
ATOM 2063 O O . THR A 1 252 ? -53.776 -3.959 87.074 1.00 59.66 252 THR A O 1
ATOM 2066 N N . ARG A 1 253 ? -54.470 -4.660 85.055 1.00 56.94 253 ARG A N 1
ATOM 2067 C CA . ARG A 1 253 ? -55.807 -5.109 85.485 1.00 56.94 253 ARG A CA 1
ATOM 2068 C C . ARG A 1 253 ? -55.809 -6.500 86.124 1.00 56.94 253 ARG A C 1
ATOM 2070 O O . ARG A 1 253 ? -56.590 -6.739 87.040 1.00 56.94 253 ARG A O 1
ATOM 2077 N N . LEU A 1 254 ? -54.970 -7.406 85.625 1.00 54.84 254 LEU A N 1
ATOM 2078 C CA . LEU A 1 254 ? -54.853 -8.789 86.099 1.00 54.84 254 LEU A CA 1
ATOM 2079 C C . LEU A 1 254 ? -54.067 -8.920 87.413 1.00 54.84 254 LEU A C 1
ATOM 2081 O O . LEU A 1 254 ? -54.287 -9.887 88.134 1.00 54.84 254 LEU A O 1
ATOM 2085 N N . ASP A 1 255 ? -53.247 -7.935 87.790 1.00 50.12 255 ASP A N 1
ATOM 2086 C CA . ASP A 1 255 ? -52.627 -7.869 89.128 1.00 50.12 255 ASP A CA 1
ATOM 2087 C C . ASP A 1 255 ? -53.645 -7.581 90.265 1.00 50.12 255 ASP A C 1
ATOM 2089 O O . ASP A 1 255 ? -53.266 -7.554 91.436 1.00 50.12 255 ASP A O 1
ATOM 2093 N N . LEU A 1 256 ? -54.940 -7.402 89.955 1.00 55.34 256 LEU A N 1
ATOM 2094 C CA . LEU A 1 256 ? -56.020 -7.249 90.943 1.00 55.34 256 LEU A CA 1
ATOM 2095 C C . LEU A 1 256 ? -56.963 -8.456 91.085 1.00 55.34 256 LEU A C 1
ATOM 2097 O O . LEU A 1 256 ? -57.856 -8.401 91.931 1.00 55.34 256 LEU A O 1
ATOM 2101 N N . GLU A 1 257 ? -56.803 -9.538 90.318 1.00 47.31 257 GLU A N 1
ATOM 2102 C CA . GLU A 1 257 ? -57.730 -10.675 90.412 1.00 47.31 257 GLU A CA 1
ATOM 2103 C C . GLU A 1 257 ? -57.010 -12.028 90.287 1.00 47.31 257 GLU A C 1
ATOM 2105 O O . GLU A 1 257 ? -56.629 -12.491 89.214 1.00 47.31 257 GLU A O 1
ATOM 2110 N N . GLU A 1 258 ? -56.816 -12.658 91.443 1.00 48.47 258 GLU A N 1
ATOM 2111 C CA . GLU A 1 258 ? -56.247 -13.989 91.637 1.00 48.47 258 GLU A CA 1
ATOM 2112 C C . GLU A 1 258 ? -57.222 -15.079 91.139 1.00 48.47 258 GLU A C 1
ATOM 2114 O O . GLU A 1 258 ? -58.375 -15.134 91.563 1.00 48.47 258 GLU A O 1
ATOM 2119 N N . GLY A 1 259 ? -56.775 -15.967 90.239 1.00 43.00 259 GLY A N 1
ATOM 2120 C CA . GLY A 1 259 ? -57.633 -17.005 89.645 1.00 43.00 259 GLY A CA 1
ATOM 2121 C C . GLY A 1 259 ? -56.871 -18.082 88.866 1.00 43.00 259 GLY A C 1
ATOM 2122 O O . GLY A 1 259 ? -56.860 -18.107 87.635 1.00 43.00 259 GLY A O 1
ATOM 2123 N N . VAL A 1 260 ? -56.214 -18.977 89.605 1.00 53.66 260 VAL A N 1
ATOM 2124 C CA . VAL A 1 260 ? -55.375 -20.092 89.135 1.00 53.66 260 VAL A CA 1
ATOM 2125 C C . VAL A 1 260 ? -56.204 -21.154 88.392 1.00 53.66 260 VAL A C 1
ATOM 2127 O O . VAL A 1 260 ? -57.110 -21.756 88.961 1.00 53.66 260 VAL A O 1
ATOM 2130 N N . GLY A 1 261 ? -55.870 -21.414 87.121 1.00 52.28 261 GLY A N 1
ATOM 2131 C CA . GLY A 1 261 ? -56.328 -22.610 86.393 1.00 52.28 261 GLY A CA 1
ATOM 2132 C C . GLY A 1 261 ? -56.345 -22.480 84.865 1.00 52.28 261 GLY A C 1
ATOM 2133 O O . GLY A 1 261 ? -55.891 -23.378 84.163 1.00 52.28 261 GLY A O 1
ATOM 2134 N N . SER A 1 262 ? -56.808 -21.345 84.327 1.00 56.53 262 SER A N 1
ATOM 2135 C CA . SER A 1 262 ? -56.917 -21.134 82.866 1.00 56.53 262 SER A CA 1
ATOM 2136 C C . SER A 1 262 ? -55.627 -20.582 82.240 1.00 56.53 262 SER A C 1
ATOM 2138 O O . SER A 1 262 ? -55.238 -20.955 81.130 1.00 56.53 262 SER A O 1
ATOM 2140 N N . ALA A 1 263 ? -54.904 -19.742 82.990 1.00 60.53 263 ALA A N 1
ATOM 2141 C CA . ALA A 1 263 ? -53.655 -19.130 82.542 1.00 60.53 263 ALA A CA 1
ATOM 2142 C C . ALA A 1 263 ? -52.568 -20.171 82.236 1.00 60.53 263 ALA A C 1
ATOM 2144 O O . ALA A 1 263 ? -51.850 -20.029 81.256 1.00 60.53 263 ALA A O 1
ATOM 2145 N N . GLU A 1 264 ? -52.472 -21.255 83.007 1.00 57.81 264 GLU A N 1
ATOM 2146 C CA . GLU A 1 264 ? -51.418 -22.260 82.831 1.00 57.81 264 GLU A CA 1
ATOM 2147 C C . GLU A 1 264 ? -51.561 -23.030 81.505 1.00 57.81 264 GLU A C 1
ATOM 2149 O O . GLU A 1 264 ? -50.584 -23.211 80.778 1.00 57.81 264 GLU A O 1
ATOM 2154 N N . GLN A 1 265 ? -52.787 -23.388 81.105 1.00 57.78 265 GLN A N 1
ATOM 2155 C CA . GLN A 1 265 ? -53.041 -24.016 79.800 1.00 57.78 265 GLN A CA 1
ATOM 2156 C C . GLN A 1 265 ? -52.822 -23.052 78.626 1.00 57.78 265 GLN A C 1
ATOM 2158 O O . GLN A 1 265 ? -52.306 -23.462 77.581 1.00 57.78 265 GLN A O 1
ATOM 2163 N N . ALA A 1 266 ? -53.174 -21.773 78.789 1.00 64.44 266 ALA A N 1
ATOM 2164 C CA . ALA A 1 266 ? -52.895 -20.747 77.788 1.00 64.44 266 ALA A CA 1
ATOM 2165 C C . ALA A 1 266 ? -51.382 -20.501 77.640 1.00 64.44 266 ALA A C 1
ATOM 2167 O O . ALA A 1 266 ? -50.880 -20.447 76.519 1.00 64.44 266 ALA A O 1
ATOM 2168 N N . LEU A 1 267 ? -50.647 -20.462 78.755 1.00 68.06 267 LEU A N 1
ATOM 2169 C CA . LEU A 1 267 ? -49.194 -20.294 78.791 1.00 68.06 267 LEU A CA 1
ATOM 2170 C C . LEU A 1 267 ? -48.457 -21.487 78.181 1.00 68.06 267 LEU A C 1
ATOM 2172 O O . LEU A 1 267 ? -47.492 -21.294 77.449 1.00 68.06 267 LEU A O 1
ATOM 2176 N N . LEU A 1 268 ? -48.924 -22.718 78.404 1.00 71.25 268 LEU A N 1
ATOM 2177 C CA . LEU A 1 268 ? -48.338 -23.906 77.774 1.00 71.25 268 LEU A CA 1
ATOM 2178 C C . LEU A 1 268 ? -48.550 -23.916 76.251 1.00 71.25 268 LEU A C 1
ATOM 2180 O O . LEU A 1 268 ? -47.655 -24.311 75.497 1.00 71.25 268 LEU A O 1
ATOM 2184 N N . LYS A 1 269 ? -49.707 -23.439 75.773 1.00 76.06 269 LYS A N 1
ATOM 2185 C CA . LYS A 1 269 ? -49.992 -23.294 74.336 1.00 76.06 269 LYS A CA 1
ATOM 2186 C C . LYS A 1 269 ? -49.179 -22.161 73.698 1.00 76.06 269 LYS A C 1
ATOM 2188 O O . LYS A 1 269 ? -48.641 -22.350 72.604 1.00 76.06 269 LYS A O 1
ATOM 2193 N N . GLU A 1 270 ? -49.048 -21.029 74.387 1.00 72.94 270 GLU A N 1
ATOM 2194 C CA . GLU A 1 270 ? -48.158 -19.921 74.019 1.00 72.94 270 GLU A CA 1
ATOM 2195 C C . GLU A 1 270 ? -46.710 -20.408 73.936 1.00 72.94 270 GLU A C 1
ATOM 2197 O O . GLU A 1 270 ? -46.078 -20.256 72.894 1.00 72.94 270 GLU A O 1
ATOM 2202 N N . HIS A 1 271 ? -46.218 -21.113 74.956 1.00 74.94 271 HIS A N 1
ATOM 2203 C CA . HIS A 1 271 ? -44.863 -21.659 74.987 1.00 74.94 271 HIS A CA 1
ATOM 2204 C C . HIS A 1 271 ? -44.598 -22.622 73.821 1.00 74.94 271 HIS A C 1
ATOM 2206 O O . HIS A 1 271 ? -43.542 -22.566 73.192 1.00 74.94 271 HIS A O 1
ATOM 2212 N N . ALA A 1 272 ? -45.573 -23.463 73.459 1.00 73.38 272 ALA A N 1
ATOM 2213 C CA . ALA A 1 272 ? -45.467 -24.335 72.290 1.00 73.38 272 ALA A CA 1
ATOM 2214 C C . ALA A 1 272 ? -45.416 -23.550 70.964 1.00 73.38 272 ALA A C 1
ATOM 2216 O O . ALA A 1 272 ? -44.717 -23.955 70.032 1.00 73.38 272 ALA A O 1
ATOM 2217 N N . SER A 1 273 ? -46.133 -22.428 70.859 1.00 75.44 273 SER A N 1
ATOM 2218 C CA . SER A 1 273 ? -46.069 -21.549 69.683 1.00 75.44 273 SER A CA 1
ATOM 2219 C C . SER A 1 273 ? -44.768 -20.742 69.615 1.00 75.44 273 SER A C 1
ATOM 2221 O O . SER A 1 273 ? -44.190 -20.638 68.535 1.00 75.44 273 SER A O 1
ATOM 2223 N N . VAL A 1 274 ? -44.252 -20.281 70.759 1.00 75.38 274 VAL A N 1
ATOM 2224 C CA . VAL A 1 274 ? -42.960 -19.592 70.884 1.00 75.38 274 VAL A CA 1
ATOM 2225 C C . VAL A 1 274 ? -41.814 -20.545 70.557 1.00 75.38 274 VAL A C 1
ATOM 2227 O O . VAL A 1 274 ? -40.925 -20.190 69.800 1.00 75.38 274 VAL A O 1
ATOM 2230 N N . SER A 1 275 ? -41.860 -21.798 71.013 1.00 80.94 275 SER A N 1
ATOM 2231 C CA . SER A 1 275 ? -40.869 -22.808 70.611 1.00 80.94 275 SER A CA 1
ATOM 2232 C C . SER A 1 275 ? -40.862 -23.044 69.097 1.00 80.94 275 SER A C 1
ATOM 2234 O O . SER A 1 275 ? -39.799 -23.166 68.486 1.00 80.94 275 SER A O 1
ATOM 2236 N N . ARG A 1 276 ? -42.043 -23.069 68.460 1.00 73.38 276 ARG A N 1
ATOM 2237 C CA . ARG A 1 276 ? -42.140 -23.201 66.998 1.00 73.38 276 ARG A CA 1
ATOM 2238 C C . ARG A 1 276 ? -41.622 -21.963 66.266 1.00 73.38 276 ARG A C 1
ATOM 2240 O O . ARG A 1 276 ? -40.972 -22.125 65.236 1.00 73.38 276 ARG A O 1
ATOM 2247 N N . SER A 1 277 ? -41.878 -20.756 66.772 1.00 72.88 277 SER A N 1
ATOM 2248 C CA . SER A 1 277 ? -41.374 -19.525 66.156 1.00 72.88 277 SER A CA 1
ATOM 2249 C C . SER A 1 277 ? -39.865 -19.364 66.350 1.00 72.88 277 SER A C 1
ATOM 2251 O O . SER A 1 277 ? -39.188 -18.985 65.399 1.00 72.88 277 SER A O 1
ATOM 2253 N N . THR A 1 278 ? -39.314 -19.754 67.502 1.00 78.19 278 THR A N 1
ATOM 2254 C CA . THR A 1 278 ? -37.863 -19.809 67.742 1.00 78.19 278 THR A CA 1
ATOM 2255 C C . THR A 1 278 ? -37.174 -20.714 66.721 1.00 78.19 278 THR A C 1
ATOM 2257 O O . THR A 1 278 ? -36.240 -20.272 66.058 1.00 78.19 278 THR A O 1
ATOM 2260 N N . GLY A 1 279 ? -37.708 -21.915 66.464 1.00 79.19 279 GLY A N 1
ATOM 2261 C CA . GLY A 1 279 ? -37.159 -22.797 65.425 1.00 79.19 279 GLY A CA 1
ATOM 2262 C C . GLY A 1 279 ? -37.273 -22.232 63.998 1.00 79.19 279 GLY A C 1
ATOM 2263 O O . GLY A 1 279 ? -36.414 -22.480 63.152 1.00 79.19 279 GLY A O 1
ATOM 2264 N N . GLN A 1 280 ? -38.310 -21.443 63.696 1.00 78.12 280 GLN A N 1
ATOM 2265 C CA . GLN A 1 280 ? -38.413 -20.731 62.413 1.00 78.12 280 GLN A CA 1
ATOM 2266 C C . GLN A 1 280 ? -37.399 -19.583 62.304 1.00 78.12 280 GLN A C 1
ATOM 2268 O O . GLN A 1 280 ? -36.825 -19.385 61.234 1.00 78.12 280 GLN A O 1
ATOM 2273 N N . VAL A 1 281 ? -37.141 -18.863 63.397 1.00 81.00 281 VAL A N 1
ATOM 2274 C CA . VAL A 1 281 ? -36.113 -17.816 63.472 1.00 81.00 281 VAL A CA 1
ATOM 2275 C C . VAL A 1 281 ? -34.717 -18.411 63.283 1.00 81.00 281 VAL A C 1
ATOM 2277 O O . VAL A 1 281 ? -33.936 -17.850 62.518 1.00 81.00 281 VAL A O 1
ATOM 2280 N N . ASP A 1 282 ? -34.427 -19.581 63.856 1.00 84.38 282 ASP A N 1
ATOM 2281 C CA . ASP A 1 282 ? -33.148 -20.276 63.653 1.00 84.38 282 ASP A CA 1
ATOM 2282 C C . ASP A 1 282 ? -32.907 -20.645 62.180 1.00 84.38 282 ASP A C 1
ATOM 2284 O O . ASP A 1 282 ? -31.793 -20.501 61.668 1.00 84.38 282 ASP A O 1
ATOM 2288 N N . ASN A 1 283 ? -33.957 -21.037 61.451 1.00 84.38 283 ASN A N 1
ATOM 2289 C CA . ASN A 1 283 ? -33.862 -21.290 60.010 1.00 84.38 283 ASN A CA 1
ATOM 2290 C C . ASN A 1 283 ? -33.552 -20.013 59.214 1.00 84.38 283 ASN A C 1
ATOM 2292 O O . ASN A 1 283 ? -32.743 -20.042 58.287 1.00 84.38 283 ASN A O 1
ATOM 2296 N N . VAL A 1 284 ? -34.149 -18.878 59.591 1.00 79.69 284 VAL A N 1
ATOM 2297 C CA . VAL A 1 284 ? -33.865 -17.580 58.959 1.00 79.69 284 VAL A CA 1
ATOM 2298 C C . VAL A 1 284 ? -32.446 -17.107 59.289 1.00 79.69 284 VAL A C 1
ATOM 2300 O O . VAL A 1 284 ? -31.758 -16.586 58.411 1.00 79.69 284 VAL A O 1
ATOM 2303 N N . ILE A 1 285 ? -31.972 -17.328 60.519 1.00 83.44 285 ILE A N 1
ATOM 2304 C CA . ILE A 1 285 ? -30.597 -17.016 60.932 1.00 83.44 285 ILE A CA 1
ATOM 2305 C C . ILE A 1 285 ? -29.599 -17.874 60.151 1.00 83.44 285 ILE A C 1
ATOM 2307 O O . ILE A 1 285 ? -28.623 -17.330 59.633 1.00 83.44 285 ILE A O 1
ATOM 2311 N N . SER A 1 286 ? -29.849 -19.177 59.994 1.00 86.31 286 SER A N 1
ATOM 2312 C CA . SER A 1 286 ? -28.954 -20.054 59.228 1.00 86.31 286 SER A CA 1
ATOM 2313 C C . SER A 1 286 ? -28.902 -19.651 57.748 1.00 86.31 286 SER A C 1
ATOM 2315 O O . SER A 1 286 ? -27.820 -19.563 57.159 1.00 86.31 286 SER A O 1
ATOM 2317 N N . GLN A 1 287 ? -30.048 -19.286 57.162 1.00 87.06 287 GLN A N 1
ATOM 2318 C CA . GLN A 1 287 ? -30.127 -18.782 55.793 1.00 87.06 287 GLN A CA 1
ATOM 2319 C C . GLN A 1 287 ? -29.395 -17.439 55.639 1.00 87.06 287 GLN A C 1
ATOM 2321 O O . GLN A 1 287 ? -28.678 -17.221 54.656 1.00 87.06 287 GLN A O 1
ATOM 2326 N N . ALA A 1 288 ? -29.512 -16.546 56.623 1.00 83.38 288 ALA A N 1
ATOM 2327 C CA . ALA A 1 288 ? -28.792 -15.277 56.643 1.00 83.38 288 ALA A CA 1
ATOM 2328 C C . ALA A 1 288 ? -27.274 -15.485 56.774 1.00 83.38 288 ALA A C 1
ATOM 2330 O O . ALA A 1 288 ? -26.508 -14.853 56.046 1.00 83.38 288 ALA A O 1
ATOM 2331 N N . GLN A 1 289 ? -26.827 -16.409 57.629 1.00 83.88 289 GLN A N 1
ATOM 2332 C CA . GLN A 1 289 ? -25.414 -16.769 57.780 1.00 83.88 289 GLN A CA 1
ATOM 2333 C C . GLN A 1 289 ? -24.831 -17.360 56.487 1.00 83.88 289 GLN A C 1
ATOM 2335 O O . GLN A 1 289 ? -23.735 -16.969 56.079 1.00 83.88 289 GLN A O 1
ATOM 2340 N N . ALA A 1 290 ? -25.580 -18.219 55.784 1.00 85.69 290 ALA A N 1
ATOM 2341 C CA . ALA A 1 290 ? -25.182 -18.740 54.474 1.00 85.69 290 ALA A CA 1
ATOM 2342 C C . ALA A 1 290 ? -25.054 -17.622 53.420 1.00 85.69 290 ALA A C 1
ATOM 2344 O O . ALA A 1 290 ? -24.089 -17.581 52.652 1.00 85.69 290 ALA A O 1
ATOM 2345 N N . THR A 1 291 ? -25.987 -16.667 53.426 1.00 77.81 291 THR A N 1
ATOM 2346 C CA . THR A 1 291 ? -25.978 -15.519 52.505 1.00 77.81 291 THR A CA 1
ATOM 2347 C C . THR A 1 291 ? -24.816 -14.562 52.801 1.00 77.81 291 THR A C 1
ATOM 2349 O O . THR A 1 291 ? -24.154 -14.082 51.880 1.00 77.81 291 THR A O 1
ATOM 2352 N N . LEU A 1 292 ? -24.500 -14.328 54.080 1.00 84.81 292 LEU A N 1
ATOM 2353 C CA . LEU A 1 292 ? -23.328 -13.553 54.499 1.00 84.81 292 LEU A CA 1
ATOM 2354 C C . LEU A 1 292 ? -22.018 -14.231 54.076 1.00 84.81 292 LEU A C 1
ATOM 2356 O O . LEU A 1 292 ? -21.117 -13.548 53.591 1.00 84.81 292 LEU A O 1
ATOM 2360 N N . GLY A 1 293 ? -21.926 -15.560 54.183 1.00 84.62 293 GLY A N 1
ATOM 2361 C CA . GLY A 1 293 ? -20.783 -16.328 53.681 1.00 84.62 293 GLY A CA 1
ATOM 2362 C C . GLY A 1 293 ? -20.566 -16.139 52.176 1.00 84.62 293 GLY A C 1
ATOM 2363 O O . GLY A 1 293 ? -19.447 -15.854 51.740 1.00 84.62 293 GLY A O 1
ATOM 2364 N N . ALA A 1 294 ? -21.643 -16.201 51.386 1.00 79.75 294 ALA A N 1
ATOM 2365 C CA . ALA A 1 294 ? -21.594 -15.956 49.945 1.00 79.75 294 ALA A CA 1
ATOM 2366 C C . ALA A 1 294 ? -21.168 -14.514 49.607 1.00 79.75 294 ALA A C 1
ATOM 2368 O O . ALA A 1 294 ? -20.321 -14.312 48.736 1.00 79.75 294 ALA A O 1
ATOM 2369 N N . LEU A 1 295 ? -21.676 -13.512 50.333 1.00 79.25 295 LEU A N 1
ATOM 2370 C CA . LEU A 1 295 ? -21.304 -12.102 50.145 1.00 79.25 295 LEU A CA 1
ATOM 2371 C C . LEU A 1 295 ? -19.843 -11.813 50.526 1.00 79.25 295 LEU A C 1
ATOM 2373 O O . LEU A 1 295 ? -19.168 -11.040 49.843 1.00 79.25 295 LEU A O 1
ATOM 2377 N N . VAL A 1 296 ? -19.322 -12.443 51.583 1.00 85.00 296 VAL A N 1
ATOM 2378 C CA . VAL A 1 296 ? -17.908 -12.322 51.984 1.00 85.00 296 VAL A CA 1
ATOM 2379 C C . VAL A 1 296 ? -16.988 -12.971 50.944 1.00 85.00 296 VAL A C 1
ATOM 2381 O O . VAL A 1 296 ? -15.966 -12.382 50.581 1.00 85.00 296 VAL A O 1
ATOM 2384 N N . PHE A 1 297 ? -17.370 -14.128 50.395 1.00 78.69 297 PHE A N 1
ATOM 2385 C CA . PHE A 1 297 ? -16.642 -14.767 49.294 1.00 78.69 297 PHE A CA 1
ATOM 2386 C C . PHE A 1 297 ? -16.684 -13.927 48.006 1.00 78.69 297 PHE A C 1
ATOM 2388 O O . PHE A 1 297 ? -15.673 -13.757 47.321 1.00 78.69 297 PHE A O 1
ATOM 2395 N N . GLN A 1 298 ? -17.830 -13.313 47.707 1.00 70.69 298 GLN A N 1
ATOM 2396 C CA . GLN A 1 298 ? -17.975 -12.403 46.575 1.00 70.69 298 GLN A CA 1
ATOM 2397 C C . GLN A 1 298 ? -17.099 -11.150 46.751 1.00 70.69 298 GLN A C 1
ATOM 2399 O O . GLN A 1 298 ? -16.436 -10.721 45.806 1.00 70.69 298 GLN A O 1
ATOM 2404 N N . ARG A 1 299 ? -16.996 -10.610 47.974 1.00 75.75 299 ARG A N 1
ATOM 2405 C CA . ARG A 1 299 ? -16.102 -9.488 48.308 1.00 75.75 299 ARG A CA 1
ATOM 2406 C C . ARG A 1 299 ? -14.620 -9.844 48.156 1.00 75.75 299 ARG A C 1
ATOM 2408 O O . ARG A 1 299 ? -13.855 -9.002 47.683 1.00 75.75 299 ARG A O 1
ATOM 2415 N N . SER A 1 300 ? -14.207 -11.066 48.504 1.00 71.94 300 SER A N 1
ATOM 2416 C CA . SER A 1 300 ? -12.821 -11.514 48.290 1.00 71.94 300 SER A CA 1
ATOM 2417 C C . SER A 1 300 ? -12.501 -11.670 46.794 1.00 71.94 300 SER A C 1
ATOM 2419 O O . SER A 1 300 ? -11.442 -11.224 46.345 1.00 71.94 300 SER A O 1
ATOM 2421 N N . SER A 1 301 ? -13.456 -12.171 45.999 1.00 72.44 301 SER A N 1
ATOM 2422 C CA . SER A 1 301 ? -13.343 -12.237 44.534 1.00 72.44 301 SER A CA 1
ATOM 2423 C C . SER A 1 301 ? -13.246 -10.849 43.890 1.00 72.44 301 SER A C 1
ATOM 2425 O O . SER A 1 301 ? -12.391 -10.635 43.029 1.00 72.44 301 SER A O 1
ATOM 2427 N N . PHE A 1 302 ? -14.037 -9.868 44.343 1.00 66.38 302 PHE A N 1
ATOM 2428 C CA . PHE A 1 302 ? -13.940 -8.480 43.867 1.00 66.38 302 PHE A CA 1
ATOM 2429 C C . PHE A 1 302 ? -12.613 -7.803 44.253 1.00 66.38 302 PHE A C 1
ATOM 2431 O O . PHE A 1 302 ? -12.052 -7.051 43.452 1.00 66.38 302 PHE A O 1
ATOM 2438 N N . GLY A 1 303 ? -12.054 -8.118 45.426 1.00 68.56 303 GLY A N 1
ATOM 2439 C CA . GLY A 1 303 ? -10.716 -7.661 45.822 1.00 68.56 303 GLY A CA 1
ATOM 2440 C C . GLY A 1 303 ? -9.608 -8.164 44.886 1.00 68.56 303 GLY A C 1
ATOM 2441 O O . GLY A 1 303 ? -8.710 -7.403 44.520 1.00 68.56 303 GLY A O 1
ATOM 2442 N N . GLY A 1 304 ? -9.710 -9.416 44.424 1.00 67.31 304 GLY A N 1
ATOM 2443 C CA . GLY A 1 304 ? -8.780 -10.010 43.455 1.00 67.31 304 GLY A CA 1
ATOM 2444 C C . GLY A 1 304 ? -8.890 -9.445 42.031 1.00 67.31 304 GLY A C 1
ATOM 2445 O O . GLY A 1 304 ? -7.931 -9.517 41.262 1.00 67.31 304 GLY A O 1
ATOM 2446 N N . ILE A 1 305 ? -10.032 -8.859 41.665 1.00 61.12 305 ILE A N 1
ATOM 2447 C CA . ILE A 1 305 ? -10.238 -8.216 40.356 1.00 61.12 305 ILE A CA 1
ATOM 2448 C C . ILE A 1 305 ? -9.638 -6.803 40.347 1.00 61.12 305 ILE A C 1
ATOM 2450 O O . ILE A 1 305 ? -9.023 -6.402 39.357 1.00 61.12 305 ILE A O 1
ATOM 2454 N N . ASN A 1 306 ? -9.723 -6.071 41.462 1.00 58.16 306 ASN A N 1
ATOM 2455 C CA . ASN A 1 306 ? -9.182 -4.713 41.557 1.00 58.16 306 ASN A CA 1
ATOM 2456 C C . ASN A 1 306 ? -7.638 -4.682 41.495 1.00 58.16 306 ASN A C 1
ATOM 2458 O O . ASN A 1 306 ? -7.053 -3.772 40.907 1.00 58.16 306 ASN A O 1
ATOM 2462 N N . SER A 1 307 ? -6.962 -5.714 42.018 1.00 63.59 307 SER A N 1
ATOM 2463 C CA . SER A 1 307 ? -5.501 -5.863 41.902 1.00 63.59 307 SER A CA 1
ATOM 2464 C C . SER A 1 307 ? -5.049 -6.203 40.474 1.00 63.59 307 SER A C 1
ATOM 2466 O O . SER A 1 307 ? -4.016 -5.708 40.018 1.00 63.59 307 SER A O 1
ATOM 2468 N N . LYS A 1 308 ? -5.853 -6.968 39.720 1.00 63.09 308 LYS A N 1
ATOM 2469 C CA . LYS A 1 308 ? -5.626 -7.224 38.287 1.00 63.09 308 LYS A CA 1
ATOM 2470 C C . LYS A 1 308 ? -5.860 -5.967 37.437 1.00 63.09 308 LYS A C 1
ATOM 2472 O O . LYS A 1 308 ? -5.055 -5.686 36.553 1.00 63.09 308 LYS A O 1
ATOM 2477 N N . LEU A 1 309 ? -6.884 -5.166 37.744 1.00 62.03 309 LEU A N 1
ATOM 2478 C CA . LEU A 1 309 ? -7.179 -3.902 37.054 1.00 62.03 309 LEU A CA 1
ATOM 2479 C C . LEU A 1 309 ? -6.113 -2.821 37.316 1.00 62.03 309 LEU A C 1
ATOM 2481 O O . LEU A 1 309 ? -5.695 -2.128 36.388 1.00 62.03 309 LEU A O 1
ATOM 2485 N N . SER A 1 310 ? -5.597 -2.725 38.546 1.00 66.00 310 SER A N 1
ATOM 2486 C CA . SER A 1 310 ? -4.504 -1.803 38.892 1.00 66.00 310 SER A CA 1
ATOM 2487 C C . SER A 1 310 ? -3.193 -2.129 38.157 1.00 66.00 310 SER A C 1
ATOM 2489 O O . SER A 1 310 ? -2.452 -1.216 37.794 1.00 66.00 310 SER A O 1
ATOM 2491 N N . ASN A 1 311 ? -2.918 -3.409 37.881 1.00 63.62 311 ASN A N 1
ATOM 2492 C CA . ASN A 1 311 ? -1.753 -3.833 37.091 1.00 63.62 311 ASN A CA 1
ATOM 2493 C C . ASN A 1 311 ? -1.909 -3.590 35.580 1.00 63.62 311 ASN A C 1
ATOM 2495 O O . ASN A 1 311 ? -0.913 -3.433 34.875 1.00 63.62 311 ASN A O 1
ATOM 2499 N N . VAL A 1 312 ? -3.142 -3.542 35.072 1.00 58.28 312 VAL A N 1
ATOM 2500 C CA . VAL A 1 312 ? -3.425 -3.133 33.686 1.00 58.28 312 VAL A CA 1
ATOM 2501 C C . VAL A 1 312 ? -3.358 -1.605 33.555 1.00 58.28 312 VAL A C 1
ATOM 2503 O O . VAL A 1 312 ? -2.809 -1.093 32.581 1.00 58.28 312 VAL A O 1
ATOM 2506 N N . SER A 1 313 ? -3.805 -0.866 34.576 1.00 57.66 313 SER A N 1
ATOM 2507 C CA . SER A 1 313 ? -3.735 0.602 34.639 1.00 57.66 313 SER A CA 1
ATOM 2508 C C . SER A 1 313 ? -2.293 1.138 34.658 1.00 57.66 313 SER A C 1
ATOM 2510 O O . SER A 1 313 ? -1.980 2.116 33.979 1.00 57.66 313 SER A O 1
ATOM 2512 N N . SER A 1 314 ? -1.362 0.444 35.325 1.00 59.62 314 SER A N 1
ATOM 2513 C CA . SER A 1 314 ? 0.059 0.831 35.359 1.00 59.62 314 SER A CA 1
ATOM 2514 C C . SER A 1 314 ? 0.808 0.643 34.026 1.00 59.62 314 SER A C 1
ATOM 2516 O O . SER A 1 314 ? 1.914 1.160 33.869 1.00 59.62 314 SER A O 1
ATOM 2518 N N . ARG A 1 315 ? 0.210 -0.033 33.030 1.00 57.31 315 ARG A N 1
ATOM 2519 C CA . ARG A 1 315 ? 0.781 -0.239 31.679 1.00 57.31 315 ARG A CA 1
ATOM 2520 C C . ARG A 1 315 ? 0.295 0.788 30.641 1.00 57.31 315 ARG A C 1
ATOM 2522 O O . ARG A 1 315 ? 0.913 0.922 29.586 1.00 57.31 315 ARG A O 1
ATOM 2529 N N . LEU A 1 316 ? -0.761 1.550 30.934 1.00 54.91 316 LEU A N 1
ATOM 2530 C CA . LEU A 1 316 ? -1.349 2.544 30.024 1.00 54.91 316 LEU A CA 1
ATOM 2531 C C . LEU A 1 316 ? -0.597 3.893 29.879 1.00 54.91 316 LEU A C 1
ATOM 2533 O O . LEU A 1 316 ? -0.670 4.474 28.791 1.00 54.91 316 LEU A O 1
ATOM 2537 N N . PRO A 1 317 ? 0.182 4.414 30.853 1.00 53.12 317 PRO A N 1
ATOM 2538 C CA . PRO A 1 317 ? 0.852 5.708 30.671 1.00 53.12 317 PRO A CA 1
ATOM 2539 C C . PRO A 1 317 ? 2.092 5.658 29.753 1.00 53.12 317 PRO A C 1
ATOM 2541 O O . PRO A 1 317 ? 2.546 6.700 29.278 1.00 53.12 317 PRO A O 1
ATOM 2544 N N . MET A 1 318 ? 2.633 4.474 29.438 1.00 53.00 318 MET A N 1
ATOM 2545 C CA . MET 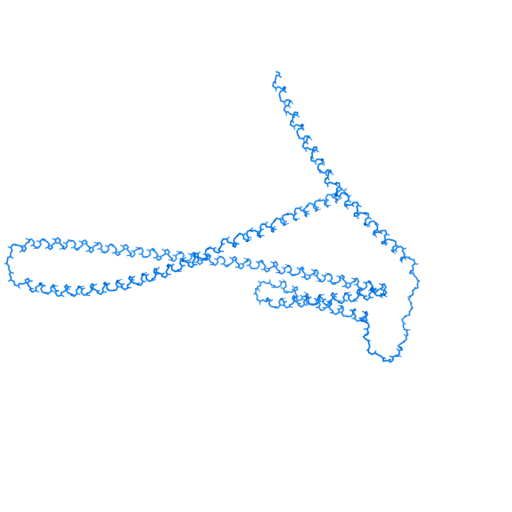A 1 318 ? 3.801 4.340 28.549 1.00 53.00 318 MET A CA 1
ATOM 2546 C C . MET A 1 318 ? 3.421 4.412 27.061 1.00 53.00 318 MET A C 1
ATOM 2548 O O . MET A 1 318 ? 4.137 5.015 26.260 1.00 53.00 318 MET A O 1
ATOM 2552 N N . VAL A 1 319 ? 2.252 3.880 26.693 1.00 57.38 319 VAL A N 1
ATOM 2553 C CA . VAL A 1 319 ? 1.755 3.876 25.306 1.00 57.38 319 VAL A CA 1
ATOM 2554 C C . VAL A 1 319 ? 1.366 5.286 24.850 1.00 57.38 319 VAL A C 1
ATOM 2556 O O . VAL A 1 319 ? 1.672 5.679 23.723 1.00 57.38 319 VAL A O 1
ATOM 2559 N N . ASN A 1 320 ? 0.780 6.098 25.736 1.00 54.59 320 ASN A N 1
ATOM 2560 C CA . ASN A 1 320 ? 0.332 7.448 25.382 1.00 54.59 320 ASN A CA 1
ATOM 2561 C C . ASN A 1 320 ? 1.504 8.422 25.120 1.00 54.59 320 ASN A C 1
ATOM 2563 O O . ASN A 1 320 ? 1.429 9.285 24.240 1.00 54.59 320 ASN A O 1
ATOM 2567 N N . ASN A 1 321 ? 2.632 8.245 25.819 1.00 63.97 321 ASN A N 1
ATOM 2568 C CA . ASN A 1 321 ? 3.834 9.061 25.619 1.00 63.97 321 ASN A CA 1
ATOM 2569 C C . ASN A 1 321 ? 4.592 8.690 24.337 1.00 63.97 321 ASN A C 1
ATOM 2571 O O . ASN A 1 321 ? 5.041 9.584 23.616 1.00 63.97 321 ASN A O 1
ATOM 2575 N N . VAL A 1 322 ? 4.671 7.399 24.001 1.00 62.00 322 VAL A N 1
ATOM 2576 C CA . VAL A 1 322 ? 5.295 6.930 22.752 1.00 62.00 322 VAL A CA 1
ATOM 2577 C C . VAL A 1 322 ? 4.452 7.338 21.537 1.00 62.00 322 VAL A C 1
ATOM 2579 O O . VAL A 1 322 ? 4.990 7.891 20.576 1.00 62.00 322 VAL A O 1
ATOM 2582 N N . LEU A 1 323 ? 3.123 7.197 21.605 1.00 56.62 323 LEU A N 1
ATOM 2583 C CA . LEU A 1 323 ? 2.214 7.608 20.528 1.00 56.62 323 LEU A CA 1
ATOM 2584 C C . LEU A 1 323 ? 2.207 9.136 20.316 1.00 56.62 323 LEU A C 1
ATOM 2586 O O . LEU A 1 323 ? 2.224 9.614 19.177 1.00 56.62 323 LEU A O 1
ATOM 2590 N N . SER A 1 324 ? 2.274 9.916 21.402 1.00 55.34 324 SER A N 1
ATOM 2591 C CA . SER A 1 324 ? 2.357 11.384 21.346 1.00 55.34 324 SER A CA 1
ATOM 2592 C C . SER A 1 324 ? 3.728 11.909 20.896 1.00 55.34 324 SER A C 1
ATOM 2594 O O . SER A 1 324 ? 3.813 12.993 20.310 1.00 55.34 324 SER A O 1
ATOM 2596 N N . ALA A 1 325 ? 4.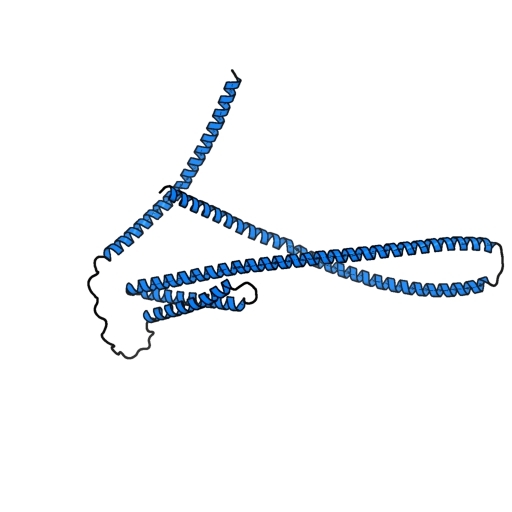816 11.173 21.145 1.00 56.66 325 ALA A N 1
ATOM 2597 C CA . ALA A 1 325 ? 6.149 11.510 20.641 1.00 56.66 325 ALA A CA 1
ATOM 2598 C C . ALA A 1 325 ? 6.278 11.222 19.134 1.00 56.66 325 ALA A C 1
ATOM 2600 O O . ALA A 1 325 ? 6.829 12.041 18.393 1.00 56.66 325 ALA A O 1
ATOM 2601 N N . ILE A 1 326 ? 5.696 10.113 18.664 1.00 56.28 326 ILE A N 1
ATOM 2602 C CA . ILE A 1 326 ? 5.695 9.723 17.246 1.00 56.28 326 ILE A CA 1
ATOM 2603 C C . ILE A 1 326 ? 4.858 10.695 16.402 1.00 56.28 326 ILE A C 1
ATOM 2605 O O . ILE A 1 326 ? 5.321 11.145 15.350 1.00 56.28 326 ILE A O 1
ATOM 2609 N N . LYS A 1 327 ? 3.667 11.103 16.871 1.00 53.62 327 LYS A N 1
ATOM 2610 C CA . LYS A 1 327 ? 2.847 12.102 16.158 1.00 53.62 327 LYS A CA 1
ATOM 2611 C C . LYS A 1 327 ? 3.541 13.469 16.072 1.00 53.62 327 LYS A C 1
ATOM 2613 O O . LYS A 1 327 ? 3.565 14.071 15.002 1.00 53.62 327 LYS A O 1
ATOM 2618 N N . ARG A 1 328 ? 4.185 13.951 17.143 1.00 56.28 328 ARG A N 1
ATOM 2619 C CA . ARG A 1 328 ? 4.840 15.277 17.142 1.00 56.28 328 ARG A CA 1
ATOM 2620 C C . ARG A 1 328 ? 6.057 15.382 16.218 1.00 56.28 328 ARG A C 1
ATOM 2622 O O . ARG A 1 328 ? 6.328 16.478 15.730 1.00 56.28 328 ARG A O 1
ATOM 2629 N N . LYS A 1 329 ? 6.768 14.281 15.946 1.00 57.69 329 LYS A N 1
ATOM 2630 C CA . LYS A 1 329 ? 7.905 14.288 15.008 1.00 57.69 329 LYS A CA 1
ATOM 2631 C C . LYS A 1 329 ? 7.440 14.321 13.545 1.00 57.69 329 LYS A C 1
ATOM 2633 O O . LYS A 1 329 ? 7.931 15.149 12.789 1.00 57.69 329 LYS A O 1
ATOM 2638 N N . LYS A 1 330 ? 6.396 13.559 13.186 1.00 58.94 330 LYS A N 1
ATOM 2639 C CA . LYS A 1 330 ? 5.834 13.553 11.817 1.00 58.94 330 LYS A CA 1
ATOM 2640 C C . LYS A 1 330 ? 5.155 14.871 11.406 1.00 58.94 330 LYS A C 1
ATOM 2642 O O . LYS A 1 330 ? 5.247 15.271 10.246 1.00 58.94 330 LYS A O 1
ATOM 2647 N N . PHE A 1 331 ? 4.513 15.577 12.342 1.00 60.72 331 PHE A N 1
ATOM 2648 C CA . PHE A 1 331 ? 3.904 16.884 12.047 1.00 60.72 331 PHE A CA 1
ATOM 2649 C C . PHE A 1 331 ? 4.944 17.982 11.778 1.00 60.72 331 PHE A C 1
ATOM 2651 O O . PHE A 1 331 ? 4.720 18.822 10.910 1.00 60.72 331 PHE A O 1
ATOM 2658 N N . LYS A 1 332 ? 6.095 17.965 12.465 1.00 68.56 332 LYS A N 1
ATOM 2659 C CA . LYS A 1 332 ? 7.175 18.937 12.224 1.00 68.56 332 LYS A CA 1
ATOM 2660 C C . LYS A 1 332 ? 7.756 18.804 10.816 1.00 68.56 332 LYS A C 1
ATOM 2662 O O . LYS A 1 332 ? 7.892 19.814 10.132 1.00 68.56 332 LYS A O 1
ATOM 2667 N N . ASP A 1 333 ? 8.005 17.578 10.366 1.00 72.12 333 ASP A N 1
ATOM 2668 C CA . ASP A 1 333 ? 8.579 17.326 9.039 1.00 72.12 333 ASP A CA 1
ATOM 2669 C C . ASP A 1 333 ? 7.605 17.726 7.913 1.00 72.12 333 ASP A C 1
ATOM 2671 O O . ASP A 1 333 ? 8.009 18.329 6.920 1.00 72.12 333 ASP A O 1
ATOM 2675 N N . THR A 1 334 ? 6.300 17.500 8.110 1.00 82.50 334 THR A N 1
ATOM 2676 C CA . THR A 1 334 ? 5.253 17.888 7.142 1.00 82.50 334 THR A CA 1
ATOM 2677 C C . THR A 1 334 ? 5.091 19.410 7.047 1.00 82.50 334 THR A C 1
ATOM 2679 O O . THR A 1 334 ? 4.965 19.957 5.951 1.00 82.50 334 THR A O 1
ATOM 2682 N N . ILE A 1 335 ? 5.146 20.117 8.183 1.00 85.38 335 ILE A N 1
ATOM 2683 C CA . ILE A 1 335 ? 5.061 21.585 8.208 1.00 85.38 335 ILE A CA 1
ATOM 2684 C C . ILE A 1 335 ? 6.273 22.205 7.502 1.00 85.38 335 ILE A C 1
ATOM 2686 O O . ILE A 1 335 ? 6.093 23.089 6.665 1.00 85.38 335 ILE A O 1
ATOM 2690 N N . VAL A 1 336 ? 7.489 21.712 7.765 1.00 86.88 336 VAL A N 1
ATOM 2691 C CA . VAL A 1 336 ? 8.709 22.207 7.102 1.00 86.88 336 VAL A CA 1
ATOM 2692 C C . VAL A 1 336 ? 8.660 21.960 5.590 1.00 86.88 336 VAL A C 1
ATOM 2694 O O . VAL A 1 336 ? 8.938 22.881 4.822 1.00 86.88 336 VAL A O 1
ATOM 2697 N N . LEU A 1 337 ? 8.242 20.767 5.149 1.00 81.88 337 LEU A N 1
ATOM 2698 C CA . LEU A 1 337 ? 8.130 20.437 3.723 1.00 81.88 337 LEU A CA 1
ATOM 2699 C C . LEU A 1 337 ? 7.118 21.344 3.001 1.00 81.88 337 LEU A C 1
ATOM 2701 O O . LEU A 1 337 ? 7.412 21.860 1.922 1.00 81.88 337 LEU A O 1
ATOM 2705 N N . SER A 1 338 ? 5.951 21.585 3.614 1.00 89.06 338 SER A N 1
ATOM 2706 C CA . SER A 1 338 ? 4.905 22.446 3.037 1.00 89.06 338 SER A CA 1
ATOM 2707 C C . SER A 1 338 ? 5.355 23.902 2.879 1.00 89.06 338 SER A C 1
ATOM 2709 O O . SER A 1 338 ? 5.058 24.545 1.871 1.00 89.06 338 SER A O 1
ATOM 2711 N N . LEU A 1 339 ? 6.138 24.409 3.835 1.00 93.50 339 LEU A N 1
ATOM 2712 C CA . LEU A 1 339 ? 6.651 25.776 3.812 1.00 93.50 339 LEU A CA 1
ATOM 2713 C C . LEU A 1 339 ? 7.723 25.951 2.726 1.00 93.50 339 LEU A C 1
ATOM 2715 O O . LEU A 1 339 ? 7.696 26.939 1.995 1.00 93.50 339 LEU A O 1
ATOM 2719 N N . VAL A 1 340 ? 8.609 24.963 2.556 1.00 94.69 340 VAL A N 1
ATOM 2720 C CA . VAL A 1 340 ? 9.607 24.948 1.472 1.00 94.69 340 VAL A CA 1
ATOM 2721 C C . VAL A 1 340 ? 8.932 24.872 0.101 1.00 94.69 340 VAL A C 1
ATOM 2723 O O . VAL A 1 340 ? 9.255 25.670 -0.777 1.00 94.69 340 VAL A O 1
ATOM 2726 N N . ALA A 1 341 ? 7.960 23.972 -0.076 1.00 92.56 341 ALA A N 1
ATOM 2727 C CA . ALA A 1 341 ? 7.233 23.834 -1.338 1.00 92.56 341 ALA A CA 1
ATOM 2728 C C . ALA A 1 341 ? 6.496 25.130 -1.724 1.00 92.56 341 ALA A C 1
ATOM 2730 O O . ALA A 1 341 ? 6.581 25.570 -2.869 1.00 92.56 341 ALA A O 1
ATOM 2731 N N . SER A 1 342 ? 5.845 25.784 -0.756 1.00 94.62 342 SER A N 1
ATOM 2732 C CA . SER A 1 342 ? 5.161 27.067 -0.961 1.00 94.62 342 SER A CA 1
ATOM 2733 C C . SER A 1 342 ? 6.122 28.174 -1.411 1.00 94.62 342 SER A C 1
ATOM 2735 O O . SER A 1 342 ? 5.863 28.859 -2.401 1.00 94.62 342 SER A O 1
ATOM 2737 N N . VAL A 1 343 ? 7.283 28.303 -0.756 1.00 95.44 343 VAL A N 1
ATOM 2738 C CA . VAL A 1 343 ? 8.310 29.284 -1.145 1.00 95.44 343 VAL A CA 1
ATOM 2739 C C . VAL A 1 343 ? 8.848 28.998 -2.550 1.00 95.44 343 VAL A C 1
ATOM 2741 O O . VAL A 1 343 ? 8.996 29.927 -3.342 1.00 95.44 343 VAL A O 1
ATOM 2744 N N . CYS A 1 344 ? 9.099 27.733 -2.894 1.00 89.88 344 CYS A N 1
ATOM 2745 C CA . CYS A 1 344 ? 9.560 27.356 -4.231 1.00 89.88 344 CYS A CA 1
ATOM 2746 C C . CYS A 1 344 ? 8.543 27.721 -5.321 1.00 89.88 344 CYS A C 1
ATOM 2748 O O . CYS A 1 344 ? 8.926 28.310 -6.330 1.00 89.88 344 CYS A O 1
ATOM 2750 N N . ILE A 1 345 ? 7.255 27.439 -5.108 1.00 94.06 345 ILE A N 1
ATOM 2751 C CA . ILE A 1 345 ? 6.192 27.782 -6.065 1.00 94.06 345 ILE A CA 1
ATOM 2752 C C . ILE A 1 345 ? 6.065 29.303 -6.211 1.00 94.06 345 ILE A C 1
ATOM 2754 O O . ILE A 1 345 ? 5.969 29.813 -7.326 1.00 94.06 345 ILE A O 1
ATOM 2758 N N . PHE A 1 346 ? 6.133 30.043 -5.104 1.00 94.38 346 PHE A N 1
ATOM 2759 C CA . PHE A 1 346 ? 6.047 31.502 -5.120 1.00 94.38 346 PHE A CA 1
ATOM 2760 C C . PHE A 1 346 ? 7.207 32.152 -5.891 1.00 94.38 346 PHE A C 1
ATOM 2762 O O . PHE A 1 346 ? 7.003 33.091 -6.659 1.00 94.38 346 PHE A O 1
ATOM 2769 N N . LEU A 1 347 ? 8.426 31.625 -5.744 1.00 90.38 347 LEU A N 1
ATOM 2770 C CA . LEU A 1 347 ? 9.591 32.098 -6.496 1.00 90.38 347 LEU A CA 1
ATOM 2771 C C . LEU A 1 347 ? 9.490 31.781 -7.993 1.00 90.38 347 LEU A C 1
ATOM 2773 O O . LEU A 1 347 ? 9.853 32.626 -8.812 1.00 90.38 347 LEU A O 1
ATOM 2777 N N . ILE A 1 348 ? 8.970 30.604 -8.354 1.00 91.25 348 ILE A N 1
ATOM 2778 C CA . ILE A 1 348 ? 8.700 30.242 -9.755 1.00 91.25 348 ILE A CA 1
ATOM 2779 C C . ILE A 1 348 ? 7.659 31.193 -10.355 1.00 91.25 348 ILE A C 1
ATOM 2781 O O . ILE A 1 348 ? 7.847 31.682 -11.465 1.00 91.25 348 ILE A O 1
ATOM 2785 N N . PHE A 1 349 ? 6.604 31.513 -9.607 1.00 93.44 349 PHE A N 1
ATOM 2786 C CA . PHE A 1 349 ? 5.558 32.433 -10.044 1.00 93.44 349 PHE A CA 1
ATOM 2787 C C . PHE A 1 349 ? 6.085 33.859 -10.269 1.00 93.44 349 PHE A C 1
ATOM 2789 O O . PHE A 1 349 ? 5.820 34.457 -11.308 1.00 93.44 349 PHE A O 1
ATOM 2796 N N . ILE A 1 350 ? 6.902 34.385 -9.348 1.00 92.94 350 ILE A N 1
ATOM 2797 C CA . ILE A 1 350 ? 7.555 35.693 -9.530 1.00 92.94 350 ILE A CA 1
ATOM 2798 C C . ILE A 1 350 ? 8.486 35.682 -10.745 1.00 92.94 350 ILE A C 1
ATOM 2800 O O . ILE A 1 350 ? 8.499 36.646 -11.509 1.00 92.94 350 ILE A O 1
ATOM 2804 N N . TYR A 1 351 ? 9.255 34.609 -10.945 1.00 89.94 351 TYR A N 1
ATOM 2805 C CA . TYR A 1 351 ? 10.119 34.472 -12.117 1.00 89.94 351 TYR A CA 1
ATOM 2806 C C . TYR A 1 351 ? 9.316 34.500 -13.423 1.00 89.94 351 TYR A C 1
ATOM 2808 O O . TYR A 1 351 ? 9.741 35.146 -14.377 1.00 89.94 351 TYR A O 1
ATOM 2816 N N . TRP A 1 352 ? 8.145 33.862 -13.439 1.00 89.62 352 TRP A N 1
ATOM 2817 C CA . TRP A 1 352 ? 7.243 33.846 -14.589 1.00 89.62 352 TRP A CA 1
ATOM 2818 C C . TRP A 1 352 ? 6.580 35.202 -14.857 1.00 89.62 352 TRP A C 1
ATOM 2820 O O . TRP A 1 352 ? 6.351 35.537 -16.006 1.00 89.62 352 TRP A O 1
ATOM 2830 N N . LEU A 1 353 ? 6.295 35.993 -13.817 1.00 84.44 353 LEU A N 1
ATOM 2831 C CA . LEU A 1 353 ? 5.744 37.347 -13.966 1.00 84.44 353 LEU A CA 1
ATOM 2832 C C . LEU A 1 353 ? 6.793 38.411 -14.318 1.00 84.44 353 LEU A C 1
ATOM 2834 O O . LEU A 1 353 ? 6.440 39.486 -14.793 1.00 84.44 353 LEU A O 1
ATOM 2838 N N . THR A 1 354 ? 8.067 38.156 -14.016 1.00 84.12 354 THR A N 1
ATOM 2839 C CA . THR A 1 354 ? 9.163 39.115 -14.253 1.00 84.12 354 THR A CA 1
ATOM 2840 C C . THR A 1 354 ? 9.819 38.923 -15.624 1.00 84.12 354 THR A C 1
ATOM 2842 O O . THR A 1 354 ? 10.534 39.808 -16.091 1.00 84.12 354 THR A O 1
ATOM 2845 N N . LYS A 1 355 ? 9.623 37.759 -16.243 1.00 69.50 355 LYS A N 1
ATOM 2846 C CA . LYS A 1 355 ? 10.097 37.432 -17.587 1.00 69.50 355 LYS A CA 1
ATOM 2847 C C . LYS A 1 355 ? 8.991 37.682 -18.597 1.00 69.50 355 LYS A C 1
ATOM 2849 O O . LYS A 1 355 ? 9.354 38.134 -19.704 1.00 69.50 355 LYS A O 1
#

Foldseek 3Di:
DVVVVVVVVVVVVVVVVVVVVVVVVVVVVVVVVVVVVVVVVVVVVVVVVVVVVVVVVVVVVPPPPDDDPDDDDDDDDDDDDDPDDDLCDLVNLLVVLVVLLVVLVVLLVVLLVCLVPDPDDDCVVVNVVSLVVNVVSLVVSVVSLVSLVVVVVVPDDPVSVVVSVVSVVSSVVSVVSSVVSVVSSVVSVVVNVVVVVVVVVVVVVVVVVVVVVVVVVVVVVVVVVVVVVVVVVVVVVVVVVVVVVVVVVVVVVVVPDDDPDPVVVVVVVVVVVVVVVVVVVVVVVVVVVVVVVVVVVVVVVVVVVVVVVVVVVVPPVVVVVVVVVVVVVVVVVVVVVVVVVVVVVVVVVVVVVVD